Protein AF-M6G5D4-F1 (afdb_monomer_lite)

Foldseek 3Di:
DCLQPVQVVLVVLLVVLVVLLVVLVVLVVVKDKDKDKFKWFWDPDDQFKTKTAGQDWDDDPQKIKGWGMWMWGWDFADDCPVPDDLQGTKTKTKTWIFMDGNNHGQDIWIKIKIWHWDQDPPPRAIDTDDIDIGWTWDDDLFKIKIKTWDAKAAPVPDPDRDPPVRLSVLLNPPDPVCVVSNVVSVVPDHRMMMIMMIMIMRRSSNSNVVSVVSNVVSVVSNPDPRPPDPD

Sequence (231 aa):
MLLKNKRRYGGYLVHLAMVILFIGYAGNAFKQNTSIKFFYFLNAPEKNEIVYSSQDTGVLGNYQISANTLKIKPLVSGEAKNGLNIQNVIVSHEATFQVKRNLKEFSTMVTERRFYPQISHLSGDFETHIPTSEPAISSTPKEDLYIQLGAIEHSDLSDENPDLPILFMNYLFTNENQPVRKLENFNRFPRQLVANLEVWVNPLVKFIWVGSLLFFFSGLLILLPIGESRS

Structure (mmCIF, N/CA/C/O backbone):
data_AF-M6G5D4-F1
#
_entry.id   AF-M6G5D4-F1
#
loop_
_atom_site.group_PDB
_atom_site.id
_atom_site.type_symbol
_atom_site.label_atom_id
_atom_site.label_alt_id
_atom_site.label_comp_id
_atom_site.label_asym_id
_atom_site.label_entity_id
_atom_site.label_seq_id
_atom_site.pdbx_PDB_ins_code
_atom_site.Cartn_x
_atom_site.Cartn_y
_atom_site.Cartn_z
_atom_site.occupancy
_atom_site.B_iso_or_equiv
_atom_site.auth_seq_id
_atom_site.auth_comp_id
_atom_site.auth_asym_id
_atom_site.auth_atom_id
_atom_site.pdbx_PDB_model_num
ATOM 1 N N . MET A 1 1 ? -22.918 15.047 45.954 1.00 55.16 1 MET A N 1
ATOM 2 C CA . MET A 1 1 ? -22.190 13.846 46.440 1.00 55.16 1 MET A CA 1
ATOM 3 C C . MET A 1 1 ? -20.912 13.556 45.647 1.00 55.16 1 MET A C 1
ATOM 5 O O . MET A 1 1 ? -19.880 13.381 46.282 1.00 55.16 1 MET A O 1
ATOM 9 N N . LEU A 1 2 ? -20.935 13.570 44.304 1.00 56.88 2 LEU A N 1
ATOM 10 C CA . LEU A 1 2 ? -19.752 13.312 43.453 1.00 56.88 2 LEU A CA 1
ATOM 11 C C . LEU A 1 2 ? -18.561 14.260 43.708 1.00 56.88 2 LEU A C 1
ATOM 13 O O . LEU A 1 2 ? -17.436 13.797 43.852 1.00 56.88 2 LEU A O 1
ATOM 17 N N . LEU A 1 3 ? -18.808 15.565 43.863 1.00 63.22 3 LEU A N 1
ATOM 18 C CA . LEU A 1 3 ? -17.763 16.564 44.154 1.00 63.22 3 LEU A CA 1
ATOM 19 C C . LEU A 1 3 ? -17.164 16.447 45.568 1.00 63.22 3 LEU A C 1
ATOM 21 O O . LEU A 1 3 ? -16.053 16.905 45.796 1.00 63.22 3 LEU A O 1
ATOM 25 N N . LYS A 1 4 ? -17.871 15.806 46.511 1.00 66.00 4 LYS A N 1
ATOM 26 C CA . LYS A 1 4 ? -17.446 15.683 47.918 1.00 66.00 4 LYS A CA 1
ATOM 27 C C . LYS A 1 4 ? -16.462 14.523 48.138 1.00 66.00 4 LYS A C 1
ATOM 29 O O . LYS A 1 4 ? -15.643 14.587 49.038 1.00 66.00 4 LYS A O 1
ATOM 34 N N . ASN A 1 5 ? -16.528 13.481 47.300 1.00 75.88 5 ASN A N 1
ATOM 35 C CA . ASN A 1 5 ? -15.633 12.310 47.320 1.00 75.88 5 ASN A CA 1
ATOM 36 C C . ASN A 1 5 ? -14.908 12.136 45.975 1.00 75.88 5 ASN A C 1
ATOM 38 O O . ASN A 1 5 ? -14.747 11.035 45.440 1.00 75.88 5 ASN A O 1
ATOM 42 N N . LYS A 1 6 ? -14.480 13.269 45.421 1.00 74.31 6 LYS A N 1
ATOM 43 C CA . LYS A 1 6 ? -13.943 13.411 44.069 1.00 74.31 6 LYS A CA 1
ATOM 44 C C . LYS A 1 6 ? -12.770 12.473 43.771 1.00 74.31 6 LYS A C 1
ATOM 46 O O . LYS A 1 6 ? -12.755 11.843 42.721 1.00 74.31 6 LYS A O 1
ATOM 51 N N . ARG A 1 7 ? -11.839 12.305 44.719 1.00 78.81 7 ARG A N 1
ATOM 52 C CA . ARG A 1 7 ? -10.677 11.408 44.579 1.00 78.81 7 ARG A CA 1
ATOM 53 C C . ARG A 1 7 ? -11.082 9.937 44.429 1.00 78.81 7 ARG A C 1
ATOM 55 O O . ARG A 1 7 ? -10.508 9.230 43.609 1.00 78.81 7 ARG A O 1
ATOM 62 N N . ARG A 1 8 ? -12.097 9.484 45.177 1.00 83.94 8 ARG A N 1
ATOM 63 C CA . ARG A 1 8 ? -12.590 8.097 45.120 1.00 83.94 8 ARG A CA 1
ATOM 64 C C . ARG A 1 8 ? -13.310 7.820 43.803 1.00 83.94 8 ARG A C 1
ATOM 66 O O . ARG A 1 8 ? -12.967 6.871 43.108 1.00 83.94 8 ARG A O 1
ATOM 73 N N . TYR A 1 9 ? -14.276 8.665 43.444 1.00 86.12 9 TYR A N 1
ATOM 74 C CA . TYR A 1 9 ? -15.048 8.478 42.213 1.00 86.12 9 TYR A CA 1
ATOM 75 C C . TYR A 1 9 ? -14.210 8.731 40.953 1.00 86.12 9 TYR A C 1
ATOM 77 O O . TYR A 1 9 ? -14.324 7.973 39.996 1.00 86.12 9 TYR A O 1
ATOM 85 N N . GLY A 1 10 ? -13.308 9.717 40.974 1.00 86.31 10 GLY A N 1
ATOM 86 C CA . GLY A 1 10 ? -12.329 9.936 39.908 1.00 86.31 10 GLY A CA 1
ATOM 87 C C . GLY A 1 10 ? -11.390 8.742 39.735 1.00 86.31 10 GLY A C 1
ATOM 88 O O . GLY A 1 10 ? -11.158 8.307 38.613 1.00 86.31 10 GLY A O 1
ATOM 89 N N . GLY A 1 11 ? -10.923 8.145 40.838 1.00 88.69 11 GLY A N 1
ATOM 90 C CA . GLY A 1 11 ? -10.120 6.922 40.803 1.00 88.69 11 GLY A CA 1
ATOM 91 C C . GLY A 1 11 ? -10.842 5.751 40.130 1.00 88.69 11 GLY A C 1
ATOM 92 O O . GLY A 1 11 ? -10.246 5.079 39.289 1.00 88.69 11 GLY A O 1
ATOM 93 N N . TYR A 1 12 ? -12.129 5.530 40.427 1.00 92.88 12 TYR A N 1
ATOM 94 C CA . TYR A 1 12 ? -12.920 4.494 39.748 1.00 92.88 12 TYR A CA 1
ATOM 95 C C . TYR A 1 12 ? -13.065 4.751 38.244 1.00 92.88 12 TYR A C 1
ATOM 97 O O . TYR A 1 12 ? -12.982 3.806 37.461 1.00 92.88 12 TYR A O 1
ATOM 105 N N . LEU A 1 13 ? -13.214 6.013 37.826 1.00 92.62 13 LEU A N 1
ATOM 106 C CA . LEU A 1 13 ? -13.273 6.366 36.406 1.00 92.62 13 LEU A CA 1
ATOM 107 C C . LEU A 1 13 ? -11.943 6.109 35.684 1.00 92.62 13 LEU A C 1
ATOM 109 O O . LEU A 1 13 ? -11.955 5.594 34.570 1.00 92.62 13 LEU A O 1
ATOM 113 N N . VAL A 1 14 ? -10.802 6.390 36.325 1.00 93.38 14 VAL A N 1
ATOM 114 C CA . VAL A 1 14 ? -9.474 6.069 35.771 1.00 93.38 14 VAL A CA 1
ATOM 115 C C . VAL A 1 14 ? -9.300 4.559 35.581 1.00 93.38 14 VAL A C 1
ATOM 117 O O . VAL A 1 14 ? -8.856 4.127 34.520 1.00 93.38 14 VAL A O 1
ATOM 120 N N . HIS A 1 15 ? -9.691 3.742 36.566 1.00 94.00 15 HIS A N 1
ATOM 121 C CA . HIS A 1 15 ? -9.617 2.280 36.439 1.00 94.00 15 HIS A CA 1
ATOM 122 C C . HIS A 1 15 ? -10.532 1.765 35.325 1.00 94.00 15 HIS A C 1
ATOM 124 O O . HIS A 1 15 ? -10.109 0.942 34.516 1.00 94.00 15 HIS A O 1
ATOM 130 N N . LEU A 1 16 ? -11.761 2.283 35.238 1.00 95.06 16 LEU A N 1
ATOM 131 C CA . LEU A 1 16 ? -12.682 1.943 34.155 1.00 95.06 16 LEU A CA 1
ATOM 132 C C . LEU A 1 16 ? -12.102 2.317 32.783 1.00 95.06 16 LEU A C 1
ATOM 134 O O . LEU A 1 16 ? -12.165 1.514 31.855 1.00 95.06 16 LEU A O 1
ATOM 138 N N . ALA A 1 17 ? -11.493 3.498 32.660 1.00 95.88 17 ALA A N 1
ATOM 139 C CA . ALA A 1 17 ? -10.827 3.929 31.435 1.00 95.88 17 ALA A CA 1
ATOM 140 C C . ALA A 1 17 ? -9.684 2.984 31.041 1.00 95.88 17 ALA A C 1
ATOM 142 O O . ALA A 1 17 ? -9.576 2.610 29.874 1.00 95.88 17 ALA A O 1
ATOM 143 N N . MET A 1 18 ? -8.887 2.535 32.015 1.00 94.69 18 MET A N 1
ATOM 144 C CA . MET A 1 18 ? -7.819 1.559 31.789 1.00 94.69 18 MET A CA 1
ATOM 145 C C . MET A 1 18 ? -8.367 0.219 31.275 1.00 94.69 18 MET A C 1
ATOM 147 O O . MET A 1 18 ? -7.828 -0.343 30.324 1.00 94.69 18 MET A O 1
ATOM 151 N N . VAL A 1 19 ? -9.473 -0.274 31.843 1.00 95.75 19 VAL A N 1
ATOM 152 C CA . VAL A 1 19 ? -10.138 -1.500 31.366 1.00 95.75 19 VAL A CA 1
ATOM 153 C C . VAL A 1 19 ? -10.626 -1.337 29.924 1.00 95.75 19 VAL A C 1
ATOM 155 O O . VAL A 1 19 ? -10.404 -2.220 29.099 1.00 95.75 19 VAL A O 1
ATOM 158 N N . ILE A 1 20 ? -11.238 -0.199 29.588 1.00 93.56 20 ILE A N 1
ATOM 159 C CA . ILE A 1 20 ? -11.706 0.086 28.222 1.00 93.56 20 ILE A CA 1
ATOM 160 C C . ILE A 1 20 ? -10.532 0.140 27.230 1.00 93.56 20 ILE A C 1
ATOM 162 O O . ILE A 1 20 ? -10.638 -0.411 26.133 1.00 93.56 20 ILE A O 1
ATOM 166 N N . LEU A 1 21 ? -9.400 0.741 27.614 1.00 92.88 21 LEU A N 1
ATOM 167 C CA . LEU A 1 21 ? -8.178 0.747 26.801 1.00 92.88 21 LEU A CA 1
ATOM 168 C C . LEU A 1 21 ? -7.649 -0.670 26.555 1.00 92.88 21 LEU A C 1
ATOM 170 O O . LEU A 1 21 ? -7.318 -1.005 25.417 1.00 92.88 21 LEU A O 1
ATOM 174 N N . PHE A 1 22 ? -7.625 -1.523 27.584 1.00 93.31 22 PHE A N 1
ATOM 175 C CA . PHE A 1 22 ? -7.231 -2.925 27.427 1.00 93.31 22 PHE A CA 1
ATOM 176 C C . PHE A 1 22 ? -8.168 -3.692 26.494 1.00 93.31 22 PHE A C 1
ATOM 178 O O . PHE A 1 22 ? -7.684 -4.464 25.672 1.00 93.31 22 PHE A O 1
ATOM 185 N N . ILE A 1 23 ? -9.482 -3.448 26.557 1.00 90.25 23 ILE A N 1
ATOM 186 C CA . ILE A 1 23 ? -10.448 -4.030 25.611 1.00 90.25 23 ILE A CA 1
ATOM 187 C C . ILE A 1 23 ? -10.150 -3.557 24.182 1.00 90.25 23 ILE A C 1
ATOM 189 O O . ILE A 1 23 ? -10.143 -4.372 23.262 1.00 90.25 23 ILE A O 1
ATOM 193 N N . GLY A 1 24 ? -9.860 -2.267 23.987 1.00 88.00 24 GLY A N 1
ATOM 194 C CA . GLY A 1 24 ? -9.468 -1.725 22.684 1.00 88.00 24 GLY A CA 1
ATOM 195 C C . GLY A 1 24 ? -8.198 -2.376 22.129 1.00 88.00 24 GLY A C 1
ATOM 196 O O . GLY A 1 24 ? -8.164 -2.755 20.961 1.00 88.00 24 GLY A O 1
ATOM 197 N N . TYR A 1 25 ? -7.182 -2.576 22.974 1.00 86.94 25 TYR A N 1
ATOM 198 C CA . TYR A 1 25 ? -5.919 -3.204 22.580 1.00 86.94 25 TYR A CA 1
ATOM 199 C C . TYR A 1 25 ? -6.058 -4.710 22.308 1.00 86.94 25 TYR A C 1
ATOM 201 O O . TYR A 1 25 ? -5.611 -5.191 21.266 1.00 86.94 25 TYR A O 1
ATOM 209 N N . ALA A 1 26 ? -6.731 -5.449 23.198 1.00 86.12 26 ALA A N 1
ATOM 210 C CA . ALA A 1 26 ? -7.078 -6.859 22.991 1.00 86.12 26 ALA A CA 1
ATOM 211 C C . ALA A 1 26 ? -7.946 -7.043 21.735 1.00 86.12 26 ALA A C 1
ATOM 213 O O . ALA A 1 26 ? -7.862 -8.058 21.044 1.00 86.12 26 ALA A O 1
ATOM 214 N N . GLY A 1 27 ? -8.718 -6.011 21.393 1.00 77.88 27 GLY A N 1
ATOM 215 C CA . GLY A 1 27 ? -9.511 -5.911 20.184 1.00 77.88 27 GLY A CA 1
ATOM 216 C C . GLY A 1 27 ? -8.744 -6.082 18.871 1.00 77.88 27 GLY A C 1
ATOM 217 O O . GLY A 1 27 ? -9.343 -6.459 17.865 1.00 77.88 27 GLY A O 1
ATOM 218 N N . ASN A 1 28 ? -7.418 -5.908 18.868 1.00 75.88 28 ASN A N 1
ATOM 219 C CA . ASN A 1 28 ? -6.587 -6.234 17.707 1.00 75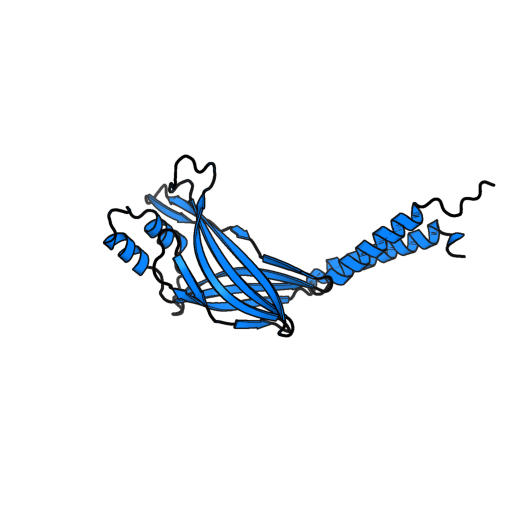.88 28 ASN A CA 1
ATOM 220 C C . ASN A 1 28 ? -6.751 -7.694 17.237 1.00 75.88 28 ASN A C 1
ATOM 222 O O . ASN A 1 28 ? -6.505 -7.969 16.066 1.00 75.88 28 ASN A O 1
ATOM 226 N N . ALA A 1 29 ? -7.198 -8.612 18.103 1.00 77.19 29 ALA A N 1
ATOM 227 C CA . ALA A 1 29 ? -7.509 -9.994 17.731 1.00 77.19 29 ALA A CA 1
ATOM 228 C C . ALA A 1 29 ? -8.679 -10.119 16.733 1.00 77.19 29 ALA A C 1
ATOM 230 O O . ALA A 1 29 ? -8.772 -11.116 16.027 1.00 77.19 29 ALA A O 1
ATOM 231 N N . PHE A 1 30 ? -9.554 -9.111 16.643 1.00 79.31 30 PHE A N 1
ATOM 232 C CA . PHE A 1 30 ? -10.684 -9.080 15.705 1.00 79.31 30 PHE A CA 1
ATOM 233 C C . PHE A 1 30 ? -10.355 -8.353 14.394 1.00 79.31 30 PHE A C 1
ATOM 235 O O . PHE A 1 30 ? -11.266 -8.024 13.629 1.00 79.31 30 PHE A O 1
ATOM 242 N N . LYS A 1 31 ? -9.073 -8.062 14.132 1.00 82.62 31 LYS A N 1
ATOM 243 C CA . LYS A 1 31 ? -8.641 -7.502 12.849 1.00 82.62 31 LYS A CA 1
ATOM 244 C C . LYS A 1 31 ? -8.990 -8.467 11.725 1.00 82.62 31 LYS A C 1
ATOM 246 O O . LYS A 1 31 ? -8.606 -9.632 11.753 1.00 82.62 31 LYS A O 1
ATOM 251 N N . GLN A 1 32 ? -9.685 -7.958 10.719 1.00 83.81 32 GLN A N 1
ATOM 252 C CA . GLN A 1 32 ? -9.902 -8.696 9.481 1.00 83.81 32 GLN A CA 1
ATOM 253 C C . GLN A 1 32 ? -8.683 -8.467 8.595 1.00 83.81 32 GLN A C 1
ATOM 255 O O . GLN A 1 32 ? -8.325 -7.313 8.379 1.00 83.81 32 GLN A O 1
ATOM 260 N N . ASN A 1 33 ? -8.047 -9.544 8.134 1.00 88.25 33 ASN A N 1
ATOM 261 C CA . ASN A 1 33 ? -6.968 -9.514 7.151 1.00 88.25 33 ASN A CA 1
ATOM 262 C C . ASN A 1 33 ? -7.471 -10.201 5.882 1.00 88.25 33 ASN A C 1
ATOM 264 O O . ASN A 1 33 ? -7.841 -11.375 5.930 1.00 88.25 33 ASN A O 1
ATOM 268 N N . THR A 1 34 ? -7.510 -9.472 4.773 1.00 91.44 34 THR A N 1
ATOM 269 C CA . THR A 1 34 ? -7.870 -10.026 3.470 1.00 91.44 34 THR A CA 1
ATOM 270 C C . THR A 1 34 ? -6.867 -9.592 2.420 1.00 91.44 34 THR A C 1
ATOM 272 O O . THR A 1 34 ? -6.274 -8.522 2.521 1.00 91.44 34 THR A O 1
ATOM 275 N N . SER A 1 35 ? -6.733 -10.402 1.376 1.00 93.00 35 SER A N 1
ATOM 276 C CA . SER A 1 35 ? -5.979 -10.043 0.182 1.00 93.00 35 SER A CA 1
ATOM 277 C C . SER A 1 35 ? -6.927 -9.911 -1.005 1.00 93.00 35 SER A C 1
ATOM 279 O O . SER A 1 35 ? -7.846 -10.719 -1.156 1.00 93.00 35 SER A O 1
ATOM 281 N N . ILE A 1 36 ? -6.734 -8.878 -1.821 1.00 94.94 36 ILE A N 1
ATOM 282 C CA . ILE A 1 36 ? -7.474 -8.646 -3.064 1.00 94.94 36 ILE A CA 1
ATOM 283 C C . ILE A 1 36 ? -6.459 -8.582 -4.199 1.00 94.94 36 ILE A C 1
ATOM 285 O O . ILE A 1 36 ? -5.477 -7.853 -4.106 1.00 94.94 36 ILE A O 1
ATOM 289 N N . LYS A 1 37 ? -6.697 -9.330 -5.275 1.00 95.31 37 LYS A N 1
ATOM 290 C CA . LYS A 1 37 ? -5.852 -9.297 -6.470 1.00 95.31 37 LYS A CA 1
ATOM 291 C C . LYS A 1 37 ? -6.407 -8.290 -7.472 1.00 95.31 37 LYS A C 1
ATOM 293 O O . LYS A 1 37 ? -7.605 -8.309 -7.746 1.00 95.31 37 LYS A O 1
ATOM 298 N N . PHE A 1 38 ? -5.540 -7.450 -8.024 1.00 96.94 38 PHE A N 1
ATOM 299 C CA . PHE A 1 38 ? -5.890 -6.454 -9.035 1.00 96.94 38 PHE A CA 1
ATOM 300 C C . PHE A 1 38 ? -5.058 -6.651 -10.293 1.00 96.94 38 PHE A C 1
ATOM 302 O O . PHE A 1 38 ? -3.837 -6.812 -10.205 1.00 96.94 38 PHE A O 1
ATOM 309 N N . PHE A 1 39 ? -5.702 -6.594 -11.455 1.00 96.75 39 PHE A N 1
ATOM 310 C CA . PHE A 1 39 ? -5.017 -6.592 -12.737 1.00 96.75 39 PHE A CA 1
ATOM 311 C C . PHE A 1 39 ? -4.563 -5.186 -13.106 1.00 96.75 39 PHE A C 1
ATOM 313 O O . PHE A 1 39 ? -5.293 -4.203 -12.970 1.00 96.75 39 PHE A O 1
ATOM 320 N N . TYR A 1 40 ? -3.339 -5.104 -13.606 1.00 97.50 40 TYR A N 1
ATOM 321 C CA . TYR A 1 40 ? -2.688 -3.873 -14.026 1.00 97.50 40 TYR A CA 1
ATOM 322 C C . TYR A 1 40 ? -2.189 -4.023 -15.455 1.00 97.50 40 TYR A C 1
ATOM 324 O O . TYR A 1 40 ? -1.608 -5.050 -15.800 1.00 97.50 40 TYR A O 1
ATOM 332 N N . PHE A 1 41 ? -2.373 -2.985 -16.266 1.00 97.69 41 PHE A N 1
ATOM 333 C CA . PHE A 1 41 ? -1.965 -2.948 -17.668 1.00 97.69 41 PHE A CA 1
ATOM 334 C C . PHE A 1 41 ? -0.861 -1.919 -17.867 1.00 97.69 41 PHE A C 1
ATOM 336 O O . PHE A 1 41 ? -0.945 -0.807 -17.345 1.00 97.69 41 PHE A O 1
ATOM 343 N N . LEU A 1 42 ? 0.182 -2.307 -18.596 1.00 97.81 42 LEU A N 1
ATOM 344 C CA . LEU A 1 42 ? 1.344 -1.465 -18.857 1.00 97.81 42 LEU A CA 1
ATOM 345 C C . LEU A 1 42 ? 0.962 -0.280 -19.756 1.00 97.81 42 LEU A C 1
ATOM 347 O O . LEU A 1 42 ? 0.435 -0.474 -20.854 1.00 97.81 42 LEU A O 1
ATOM 351 N N . ASN A 1 43 ? 1.277 0.936 -19.315 1.00 97.50 43 ASN A N 1
ATOM 352 C CA . ASN A 1 43 ? 1.095 2.153 -20.105 1.00 97.50 43 ASN A CA 1
ATOM 353 C C . ASN A 1 43 ? 2.267 2.372 -21.067 1.00 97.50 43 ASN A C 1
ATOM 355 O O . ASN A 1 43 ? 3.245 1.635 -21.057 1.00 97.50 43 ASN A O 1
ATOM 359 N N . ALA A 1 44 ? 2.184 3.407 -21.904 1.00 94.69 44 ALA A N 1
ATOM 360 C CA . ALA A 1 44 ? 3.301 3.828 -22.746 1.00 94.69 44 ALA A CA 1
ATOM 361 C C . ALA A 1 44 ? 4.564 4.151 -21.909 1.00 94.69 44 ALA A C 1
ATOM 363 O O . ALA A 1 44 ? 4.440 4.589 -20.764 1.00 94.69 44 ALA A O 1
ATOM 364 N N . PRO A 1 45 ? 5.776 3.954 -22.466 1.00 90.75 45 PRO A N 1
ATOM 365 C CA . PRO A 1 45 ? 7.022 4.204 -21.746 1.00 90.75 45 PRO A CA 1
ATOM 366 C C . PRO A 1 45 ? 7.156 5.674 -21.341 1.00 90.75 45 PRO A C 1
ATOM 368 O O . PRO A 1 45 ? 7.039 6.567 -22.181 1.00 90.75 45 PRO A O 1
ATOM 371 N N . GLU A 1 46 ? 7.488 5.922 -20.074 1.00 88.62 46 GLU A N 1
ATOM 372 C CA . GLU A 1 46 ? 7.841 7.249 -19.568 1.00 88.62 46 GLU A CA 1
ATOM 373 C C . GLU A 1 46 ? 9.350 7.376 -19.342 1.00 88.62 46 GLU A C 1
ATOM 375 O O . GLU A 1 46 ? 10.059 6.380 -19.234 1.00 88.62 46 GLU A O 1
ATOM 380 N N . LYS A 1 47 ? 9.885 8.602 -19.253 1.00 83.31 47 LYS A N 1
ATOM 381 C CA . LYS A 1 47 ? 11.343 8.819 -19.273 1.00 83.31 47 LYS A CA 1
ATOM 382 C C . LYS A 1 47 ? 12.090 8.023 -18.190 1.00 83.31 47 LYS A C 1
ATOM 384 O O . LYS A 1 47 ? 13.080 7.363 -18.514 1.00 83.31 47 LYS A O 1
ATOM 389 N N . ASN A 1 48 ? 11.617 8.091 -16.946 1.00 87.81 48 ASN A N 1
ATOM 390 C CA . ASN A 1 48 ? 12.294 7.538 -15.767 1.00 87.81 48 ASN A CA 1
ATOM 391 C C . ASN A 1 48 ? 11.381 6.664 -14.898 1.00 87.81 48 ASN A C 1
ATOM 393 O O . ASN A 1 48 ? 11.794 6.269 -13.815 1.00 87.81 48 ASN A O 1
ATOM 397 N N . GLU A 1 49 ? 10.159 6.370 -15.335 1.00 94.75 49 GLU A N 1
ATOM 398 C CA . GLU A 1 49 ? 9.227 5.522 -14.593 1.00 94.75 49 GLU A CA 1
ATOM 399 C C . GLU A 1 49 ? 8.542 4.521 -15.520 1.00 94.75 49 GLU A C 1
ATOM 401 O O . GLU A 1 49 ? 8.448 4.723 -16.733 1.00 94.75 49 GLU A O 1
ATOM 406 N N . ILE A 1 50 ? 8.097 3.414 -14.936 1.00 97.62 50 ILE A N 1
ATOM 407 C CA . ILE A 1 50 ? 7.228 2.442 -15.591 1.00 97.62 50 ILE A CA 1
ATOM 408 C C . ILE A 1 50 ? 5.882 2.530 -14.901 1.00 97.62 50 ILE A C 1
ATOM 410 O O . ILE A 1 50 ? 5.789 2.350 -13.687 1.00 97.62 50 ILE A O 1
ATOM 414 N N . VAL A 1 51 ? 4.842 2.816 -15.673 1.00 98.06 51 VAL A N 1
ATOM 415 C CA . VAL A 1 51 ? 3.504 3.042 -15.137 1.00 98.06 51 VAL A CA 1
ATOM 416 C C . VAL A 1 51 ? 2.584 1.948 -15.632 1.00 98.06 51 VAL A C 1
ATOM 418 O O . VAL A 1 51 ? 2.490 1.689 -16.829 1.00 98.06 51 VAL A O 1
ATOM 421 N N . TYR A 1 52 ? 1.871 1.341 -14.697 1.00 98.19 52 TYR A N 1
ATOM 422 C CA . TYR A 1 52 ? 0.722 0.512 -14.980 1.00 98.19 52 TYR A CA 1
ATOM 423 C C . TYR A 1 52 ? -0.540 1.192 -14.469 1.00 98.19 52 TYR A C 1
ATOM 425 O O . TYR A 1 52 ? -0.528 1.850 -13.423 1.00 98.19 52 TYR A O 1
ATOM 433 N N . SER A 1 53 ? -1.645 0.978 -15.170 1.00 98.19 53 SER A N 1
ATOM 434 C CA . SER A 1 53 ? -2.967 1.449 -14.771 1.00 98.19 53 SER A CA 1
ATOM 435 C C . SER A 1 53 ? -3.924 0.287 -14.558 1.00 98.19 53 SER A C 1
ATOM 437 O O . SER A 1 53 ? -3.825 -0.750 -15.212 1.00 98.19 53 SER A O 1
ATOM 439 N N . SER A 1 54 ? -4.859 0.470 -13.632 1.00 97.94 54 SER A N 1
ATOM 440 C CA . SER A 1 54 ? -5.947 -0.466 -13.373 1.00 97.94 54 SER A CA 1
ATOM 441 C C . SER A 1 54 ? -7.280 0.277 -13.370 1.00 97.94 54 SER A C 1
ATOM 443 O O . SER A 1 54 ? -7.338 1.492 -13.173 1.00 97.94 54 SER A O 1
ATOM 445 N N . GLN A 1 55 ? -8.344 -0.464 -13.654 1.00 96.50 55 GLN A N 1
ATOM 446 C CA . GLN A 1 55 ? -9.732 -0.042 -13.454 1.00 96.50 55 GLN A CA 1
ATOM 447 C C . GLN A 1 55 ? -10.467 -1.028 -12.537 1.00 96.50 55 GLN A C 1
ATOM 449 O O . GLN A 1 55 ? -11.673 -0.902 -12.314 1.00 96.50 55 GLN A O 1
ATOM 454 N N . ASP A 1 56 ? -9.745 -2.019 -12.010 1.00 97.00 56 ASP A N 1
ATOM 455 C CA . ASP A 1 56 ? -10.328 -3.056 -11.187 1.00 97.00 56 ASP A CA 1
ATOM 456 C C . ASP A 1 56 ? -10.755 -2.483 -9.843 1.00 97.00 56 ASP A C 1
ATOM 458 O O . ASP A 1 56 ? -10.148 -1.574 -9.270 1.00 97.00 56 ASP A O 1
ATOM 462 N N . THR A 1 57 ? -11.832 -3.051 -9.321 1.00 96.50 57 THR A N 1
ATOM 463 C CA . THR A 1 57 ? -12.408 -2.641 -8.053 1.00 96.50 57 THR A CA 1
ATOM 464 C C . THR A 1 57 ? -12.704 -3.865 -7.206 1.00 96.50 57 THR A C 1
ATOM 466 O O . THR A 1 57 ? -13.420 -4.769 -7.626 1.00 96.50 57 THR A O 1
ATOM 469 N N . GLY A 1 58 ? -12.183 -3.860 -5.984 1.00 94.62 58 GLY A N 1
ATOM 470 C CA . GLY A 1 58 ? -12.464 -4.844 -4.955 1.00 94.62 58 GLY A CA 1
ATOM 471 C C . GLY A 1 58 ? -13.482 -4.300 -3.963 1.00 94.62 58 GLY A C 1
ATOM 472 O O . GLY A 1 58 ? -13.489 -3.108 -3.649 1.00 94.62 58 GLY A O 1
ATOM 473 N N . VAL A 1 59 ? -14.341 -5.172 -3.445 1.00 92.81 59 VAL A N 1
ATOM 474 C CA . VAL A 1 59 ? -15.317 -4.816 -2.409 1.00 92.81 59 VAL A CA 1
ATOM 475 C C . VAL A 1 59 ? -15.020 -5.621 -1.153 1.00 92.81 59 VAL A C 1
ATOM 477 O O . VAL A 1 59 ? -14.921 -6.844 -1.202 1.00 92.81 59 VAL A O 1
ATOM 480 N N . LEU A 1 60 ? -14.901 -4.927 -0.022 1.00 89.12 60 LEU A N 1
ATOM 481 C CA . LEU A 1 60 ? -14.680 -5.514 1.293 1.00 89.12 60 LEU A CA 1
ATOM 482 C C . LEU A 1 60 ? -15.646 -4.893 2.303 1.00 89.12 60 LEU A C 1
ATOM 484 O O . LEU A 1 60 ? -15.444 -3.777 2.784 1.00 89.12 60 LEU A O 1
ATOM 488 N N . GLY A 1 61 ? -16.716 -5.616 2.631 1.00 86.94 61 GLY A N 1
ATOM 489 C CA . GLY A 1 61 ? -17.760 -5.107 3.518 1.00 86.94 61 GLY A CA 1
ATOM 490 C C . GLY A 1 61 ? -18.407 -3.840 2.951 1.00 86.94 61 GLY A C 1
ATOM 491 O O . GLY A 1 61 ? -19.083 -3.886 1.929 1.00 86.94 61 GLY A O 1
ATOM 492 N N . ASN A 1 62 ? -18.209 -2.703 3.621 1.00 89.31 62 ASN A N 1
ATOM 493 C CA . ASN A 1 62 ? -18.698 -1.388 3.190 1.00 89.31 62 ASN A CA 1
ATOM 494 C C . ASN A 1 62 ? -17.656 -0.558 2.418 1.00 89.31 62 ASN A C 1
ATOM 496 O O . ASN A 1 62 ? -17.957 0.586 2.052 1.00 89.31 62 ASN A O 1
ATOM 500 N N . TYR A 1 63 ? -16.456 -1.102 2.208 1.00 92.56 63 TYR A N 1
ATOM 501 C CA . TYR A 1 63 ? -15.389 -0.480 1.442 1.00 92.56 63 TYR A CA 1
ATOM 502 C C . TYR A 1 63 ? -15.407 -0.964 -0.003 1.00 92.56 63 TYR A C 1
ATOM 504 O O . TYR A 1 63 ? -15.513 -2.156 -0.279 1.00 92.56 63 TYR A O 1
ATOM 512 N N . GLN A 1 64 ? -15.251 -0.020 -0.920 1.00 95.69 64 GLN A N 1
ATOM 513 C CA . GLN A 1 64 ? -14.992 -0.260 -2.330 1.00 95.69 64 GLN A CA 1
ATOM 514 C C . GLN A 1 64 ? -13.623 0.346 -2.639 1.00 95.69 64 GLN A C 1
ATOM 516 O O . GLN A 1 64 ? -13.440 1.557 -2.517 1.00 95.69 64 GLN A O 1
ATOM 521 N N . ILE A 1 65 ? -12.660 -0.499 -2.988 1.00 96.75 65 ILE A N 1
ATOM 522 C CA . ILE A 1 65 ? -11.264 -0.134 -3.226 1.00 96.75 65 ILE A CA 1
ATOM 523 C C . ILE A 1 65 ? -11.007 -0.282 -4.720 1.00 96.75 65 ILE A C 1
ATOM 525 O O . ILE A 1 65 ? -11.055 -1.390 -5.245 1.00 96.75 65 ILE A O 1
ATOM 529 N N . SER A 1 66 ? -10.763 0.833 -5.397 1.00 97.75 66 SER A N 1
ATOM 530 C CA . SER A 1 66 ? -10.443 0.868 -6.825 1.00 97.75 66 SER A CA 1
ATOM 531 C C . SER A 1 66 ? -8.934 1.006 -6.978 1.00 97.75 66 SER A C 1
ATOM 533 O O . SER A 1 66 ? -8.331 1.881 -6.354 1.00 97.75 66 SER A O 1
ATOM 535 N N . ALA A 1 67 ? -8.318 0.127 -7.759 1.00 97.94 67 ALA A N 1
ATOM 536 C CA . ALA A 1 67 ? -6.911 0.231 -8.113 1.00 97.94 67 ALA A CA 1
ATOM 537 C C . ALA A 1 67 ? -6.752 1.257 -9.241 1.00 97.94 67 ALA A C 1
ATOM 539 O O . ALA A 1 67 ? -7.449 1.167 -10.245 1.00 97.94 67 ALA A O 1
ATOM 540 N N . ASN A 1 68 ? -5.837 2.222 -9.094 1.00 97.56 68 ASN A N 1
ATOM 541 C CA . ASN A 1 68 ? -5.659 3.288 -10.087 1.00 97.56 68 ASN A CA 1
ATOM 542 C C . ASN A 1 68 ? -4.344 3.123 -10.850 1.00 97.56 68 ASN A C 1
ATOM 544 O O . ASN A 1 68 ? -4.336 2.931 -12.066 1.00 97.56 68 ASN A O 1
ATOM 548 N N . THR A 1 69 ? -3.219 3.208 -10.141 1.00 98.06 69 THR A N 1
ATOM 549 C CA . THR A 1 69 ? -1.886 3.162 -10.754 1.00 98.06 69 THR A CA 1
ATOM 550 C C . THR A 1 69 ? -0.926 2.338 -9.921 1.00 98.06 69 THR A C 1
ATOM 552 O O . THR A 1 69 ? -0.982 2.385 -8.694 1.00 98.06 69 THR A O 1
ATOM 555 N N . LEU A 1 70 ? -0.019 1.638 -10.593 1.00 98.12 70 LEU A N 1
ATOM 556 C CA . LEU A 1 70 ? 1.164 1.016 -10.013 1.00 98.12 70 LEU A CA 1
ATOM 557 C C . LEU A 1 70 ? 2.376 1.561 -10.765 1.00 98.12 70 LEU A C 1
ATOM 559 O O . LEU A 1 70 ? 2.517 1.340 -11.966 1.00 98.12 70 LEU A O 1
ATOM 563 N N . LYS A 1 71 ? 3.225 2.309 -10.070 1.00 97.94 71 LYS A N 1
ATOM 564 C CA . LYS A 1 71 ? 4.408 2.953 -10.632 1.00 97.94 71 LYS A CA 1
ATOM 565 C C . LYS A 1 71 ? 5.662 2.267 -10.128 1.00 97.94 71 LYS A C 1
ATOM 567 O O . LYS A 1 71 ? 5.788 2.025 -8.933 1.00 97.94 71 LYS A O 1
ATOM 572 N N . ILE A 1 72 ? 6.600 2.015 -11.029 1.00 97.56 72 ILE A N 1
ATOM 573 C CA . ILE A 1 72 ? 7.964 1.613 -10.703 1.00 97.56 72 ILE A CA 1
ATOM 574 C C . ILE A 1 72 ? 8.857 2.810 -11.010 1.00 97.56 72 ILE A C 1
ATOM 576 O O . ILE A 1 72 ? 8.948 3.233 -12.165 1.00 97.56 72 ILE A O 1
ATOM 580 N N . LYS A 1 73 ? 9.469 3.389 -9.979 1.00 95.56 73 LYS A N 1
ATOM 581 C CA . LYS A 1 73 ? 10.229 4.641 -10.087 1.00 95.56 73 LYS A CA 1
ATOM 582 C C . LYS A 1 73 ? 11.503 4.606 -9.239 1.00 95.56 73 LYS A C 1
ATOM 584 O O . LYS A 1 73 ? 11.584 3.820 -8.292 1.00 95.56 73 LYS A O 1
ATOM 589 N N . PRO A 1 74 ? 12.502 5.453 -9.538 1.00 94.00 74 PRO A N 1
ATOM 590 C CA . PRO A 1 74 ? 13.712 5.528 -8.747 1.00 94.00 74 PRO A CA 1
ATOM 591 C C . PRO A 1 74 ? 13.507 6.470 -7.561 1.00 94.00 74 PRO A C 1
ATOM 593 O O . PRO A 1 74 ? 12.995 7.580 -7.705 1.00 94.00 74 PRO A O 1
ATOM 596 N N . LEU A 1 75 ? 13.983 6.051 -6.398 1.00 90.56 75 LEU A N 1
ATOM 597 C CA . LEU A 1 75 ? 14.213 6.911 -5.248 1.00 90.56 75 LEU A CA 1
ATOM 598 C C . LEU A 1 75 ? 15.716 7.042 -5.027 1.00 90.56 75 LEU A C 1
ATOM 600 O O . LEU A 1 75 ? 16.445 6.054 -5.060 1.00 90.56 75 LEU A O 1
ATOM 604 N N . VAL A 1 76 ? 16.185 8.268 -4.807 1.00 85.81 76 VAL A N 1
ATOM 605 C CA . VAL A 1 76 ? 17.607 8.540 -4.583 1.00 85.81 76 VAL A CA 1
ATOM 606 C C . VAL A 1 76 ? 17.896 8.497 -3.090 1.00 85.81 76 VAL A C 1
ATOM 608 O O . VAL A 1 76 ? 17.314 9.252 -2.313 1.00 85.81 76 VAL A O 1
ATOM 611 N N . SER A 1 77 ? 18.812 7.621 -2.693 1.00 72.81 77 SER A N 1
ATOM 612 C CA . SER A 1 77 ? 19.351 7.564 -1.339 1.00 72.81 77 SER A CA 1
ATOM 613 C C . SER A 1 77 ? 20.518 8.555 -1.206 1.00 72.81 77 SER A C 1
ATOM 615 O O . SER A 1 77 ? 21.572 8.355 -1.809 1.00 72.81 77 SER A O 1
ATOM 617 N N . GLY A 1 78 ? 20.342 9.637 -0.436 1.00 70.00 78 GLY A N 1
ATOM 618 C CA . GLY A 1 78 ? 21.388 10.638 -0.150 1.00 70.00 78 GLY A CA 1
ATOM 619 C C . GLY A 1 78 ? 21.279 11.959 -0.932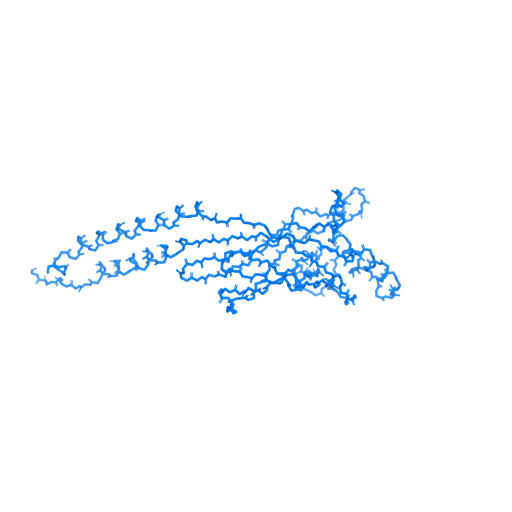 1.00 70.00 78 GLY A C 1
ATOM 620 O O . GLY A 1 78 ? 20.256 12.255 -1.546 1.00 70.00 78 GLY A O 1
ATOM 621 N N . GLU A 1 79 ? 22.322 12.802 -0.880 1.00 59.28 79 GLU A N 1
ATOM 622 C CA . GLU A 1 79 ? 22.328 14.097 -1.579 1.00 59.28 79 GLU A CA 1
ATOM 623 C C . GLU A 1 79 ? 22.360 13.903 -3.105 1.00 59.28 79 GLU A C 1
ATOM 625 O O . GLU A 1 79 ? 23.319 13.371 -3.664 1.00 59.28 79 GLU A O 1
ATOM 630 N N . ALA A 1 80 ? 21.341 14.421 -3.797 1.00 57.00 80 ALA A N 1
ATOM 631 C CA . ALA A 1 80 ? 21.140 14.324 -5.249 1.00 57.00 80 ALA A CA 1
ATOM 632 C C . ALA A 1 80 ? 22.217 15.012 -6.125 1.00 57.00 80 ALA A C 1
ATOM 634 O O . ALA A 1 80 ? 22.043 15.138 -7.337 1.00 57.00 80 ALA A O 1
ATOM 635 N N . LYS A 1 81 ? 23.332 15.474 -5.543 1.00 59.56 81 LYS A N 1
ATOM 636 C CA . LYS A 1 81 ? 24.359 16.281 -6.225 1.00 59.56 81 LYS A CA 1
ATOM 637 C C . LYS A 1 81 ? 25.123 15.524 -7.319 1.00 59.56 81 LYS A C 1
ATOM 639 O O . LYS A 1 81 ? 25.625 16.168 -8.232 1.00 59.56 81 LYS A O 1
ATOM 644 N N . ASN A 1 82 ? 25.169 14.189 -7.265 1.00 59.88 82 ASN A N 1
ATOM 645 C CA . ASN A 1 82 ? 25.922 13.353 -8.215 1.00 59.88 82 ASN A CA 1
ATOM 646 C C . ASN A 1 82 ? 25.050 12.629 -9.262 1.00 59.88 82 ASN A C 1
ATOM 648 O O . ASN A 1 82 ? 25.557 11.776 -9.988 1.00 59.88 82 ASN A O 1
ATOM 652 N N . GLY A 1 83 ? 23.756 12.954 -9.361 1.00 71.25 83 GLY A N 1
ATOM 653 C CA . GLY A 1 83 ? 22.837 12.273 -10.279 1.00 71.25 83 GLY A CA 1
ATOM 654 C C . GLY A 1 83 ? 22.503 10.829 -9.870 1.00 71.25 83 GLY A C 1
ATOM 655 O O . GLY A 1 83 ? 22.808 10.386 -8.759 1.00 71.25 83 GLY A O 1
ATOM 656 N N . LEU A 1 84 ? 21.824 10.106 -10.767 1.00 78.31 84 LEU A N 1
ATOM 657 C CA . LEU A 1 84 ? 21.442 8.705 -10.563 1.00 78.31 84 LEU A CA 1
ATOM 658 C C . LEU A 1 84 ? 22.654 7.794 -10.774 1.00 78.31 84 LEU A C 1
ATOM 660 O O . LEU A 1 84 ? 23.263 7.796 -11.843 1.00 78.31 84 LEU A O 1
ATOM 664 N N . ASN A 1 85 ? 22.972 6.985 -9.771 1.00 79.31 85 ASN A N 1
ATOM 665 C CA . ASN A 1 85 ? 23.981 5.936 -9.821 1.00 79.31 85 ASN A CA 1
ATOM 666 C C . ASN A 1 85 ? 23.354 4.638 -9.303 1.00 79.31 85 ASN A C 1
ATOM 668 O O . ASN A 1 85 ? 22.538 4.643 -8.391 1.00 79.31 85 ASN A O 1
ATOM 672 N N . ILE A 1 86 ? 23.764 3.506 -9.855 1.00 78.31 86 ILE A N 1
ATOM 673 C CA . ILE A 1 86 ? 23.350 2.175 -9.412 1.00 78.31 86 ILE A CA 1
ATOM 674 C C . ILE A 1 86 ? 23.403 2.028 -7.881 1.00 78.31 86 ILE A C 1
ATOM 676 O O . ILE A 1 86 ? 22.498 1.457 -7.288 1.00 78.31 86 ILE A O 1
ATOM 680 N N . GLN A 1 87 ? 24.435 2.578 -7.237 1.00 79.69 87 GLN A N 1
ATOM 681 C CA . GLN A 1 87 ? 24.650 2.446 -5.790 1.00 79.69 87 GLN A CA 1
ATOM 682 C C . GLN A 1 87 ? 23.717 3.316 -4.931 1.00 79.69 87 GLN A C 1
ATOM 684 O O . GLN A 1 87 ? 23.626 3.095 -3.726 1.00 79.69 87 GLN A O 1
ATOM 689 N N . ASN A 1 88 ? 23.065 4.327 -5.516 1.00 81.94 88 ASN A N 1
ATOM 690 C CA . ASN A 1 88 ? 22.212 5.273 -4.790 1.00 81.94 88 ASN A CA 1
ATOM 691 C C . ASN A 1 88 ? 20.736 5.204 -5.200 1.00 81.94 88 ASN A C 1
ATOM 693 O O . ASN A 1 88 ? 19.951 6.030 -4.734 1.00 81.94 88 ASN A O 1
ATOM 697 N N . VAL A 1 89 ? 20.352 4.238 -6.039 1.00 88.81 89 VAL A N 1
ATOM 698 C CA . VAL A 1 89 ? 18.968 4.062 -6.483 1.00 88.81 89 VAL A CA 1
ATOM 699 C C . VAL A 1 89 ? 18.286 2.960 -5.686 1.00 88.81 89 VAL A C 1
ATOM 701 O O . VAL A 1 89 ? 18.707 1.808 -5.673 1.00 88.81 89 VAL A O 1
ATOM 704 N N . ILE A 1 90 ? 17.183 3.335 -5.055 1.00 91.75 90 ILE A N 1
ATOM 705 C CA . ILE A 1 90 ? 16.181 2.439 -4.491 1.00 91.75 90 ILE A CA 1
ATOM 706 C C . ILE A 1 90 ? 15.072 2.324 -5.536 1.00 91.75 90 ILE A C 1
ATOM 708 O O . ILE A 1 90 ? 14.608 3.338 -6.063 1.00 91.75 90 ILE A O 1
ATOM 712 N N . VAL A 1 91 ? 14.630 1.107 -5.842 1.00 94.31 91 VAL A N 1
ATOM 713 C CA . VAL A 1 91 ? 13.496 0.905 -6.750 1.00 94.31 91 VAL A CA 1
ATOM 714 C C . VAL A 1 91 ? 12.213 0.897 -5.935 1.00 94.31 91 VAL A C 1
ATOM 716 O O . VAL A 1 91 ? 12.045 0.087 -5.027 1.00 94.31 91 VAL A O 1
ATOM 719 N N . SER A 1 92 ? 11.315 1.823 -6.247 1.00 95.69 92 SER A N 1
ATOM 720 C CA . SER A 1 92 ? 10.045 2.021 -5.559 1.00 95.69 92 SER A CA 1
ATOM 721 C C . SER A 1 92 ? 8.901 1.486 -6.403 1.00 95.69 92 SER A C 1
ATOM 723 O O . SER A 1 92 ? 8.744 1.901 -7.550 1.00 95.69 92 SER A O 1
ATOM 725 N N . HIS A 1 93 ? 8.107 0.578 -5.838 1.00 97.25 93 HIS A N 1
ATOM 726 C CA . HIS A 1 93 ? 6.806 0.175 -6.363 1.00 97.25 93 HIS A CA 1
ATOM 727 C C . HIS A 1 93 ? 5.728 0.930 -5.589 1.00 97.25 93 HIS A C 1
ATOM 729 O O . HIS A 1 93 ? 5.406 0.568 -4.459 1.00 97.25 93 HIS A O 1
ATOM 735 N N . GLU A 1 94 ? 5.172 1.973 -6.190 1.00 97.69 94 GLU A N 1
ATOM 736 C CA . GLU A 1 94 ? 4.138 2.815 -5.596 1.00 97.69 94 GLU A CA 1
ATOM 737 C C . GLU A 1 94 ? 2.775 2.470 -6.194 1.00 97.69 94 GLU A C 1
ATOM 739 O O . GLU A 1 94 ? 2.545 2.662 -7.389 1.00 97.69 94 GLU A O 1
ATOM 744 N N . ALA A 1 95 ? 1.855 1.981 -5.367 1.00 98.06 95 ALA A N 1
ATOM 745 C CA . ALA A 1 95 ? 0.487 1.689 -5.772 1.00 98.06 95 ALA A CA 1
ATOM 746 C C . ALA A 1 95 ? -0.487 2.706 -5.171 1.00 98.06 95 ALA A C 1
ATOM 748 O O . ALA A 1 95 ? -0.465 2.981 -3.970 1.00 98.06 95 ALA A O 1
ATOM 749 N N . THR A 1 96 ? -1.358 3.253 -6.017 1.00 98.12 96 THR A N 1
ATOM 750 C CA . THR A 1 96 ? -2.403 4.209 -5.637 1.00 98.12 96 THR A CA 1
ATOM 751 C C . THR A 1 96 ? -3.776 3.569 -5.767 1.00 98.12 96 THR A C 1
ATOM 753 O O . THR A 1 96 ? -4.106 2.986 -6.805 1.00 98.12 96 THR A O 1
ATOM 756 N N . PHE A 1 97 ? -4.587 3.745 -4.728 1.00 97.75 97 PHE A N 1
ATOM 757 C CA . PHE A 1 97 ? -5.936 3.213 -4.621 1.00 97.75 97 PHE A CA 1
ATOM 758 C C . PHE A 1 97 ? -6.920 4.317 -4.254 1.00 97.75 97 PHE A C 1
ATOM 760 O O . PHE A 1 97 ? -6.670 5.117 -3.348 1.00 97.75 97 PHE A O 1
ATOM 767 N N . GLN A 1 98 ? -8.072 4.330 -4.913 1.00 97.31 98 GLN A N 1
ATOM 768 C CA . GLN A 1 98 ? -9.195 5.170 -4.530 1.00 97.31 98 GLN A CA 1
ATOM 769 C C . GLN A 1 98 ? -10.186 4.360 -3.697 1.00 97.31 98 GLN A C 1
ATOM 771 O O . GLN A 1 98 ? -10.725 3.349 -4.147 1.00 97.31 98 GLN A O 1
ATOM 776 N N . VAL A 1 99 ? -10.441 4.807 -2.470 1.00 96.12 99 VAL A N 1
ATOM 777 C CA . VAL A 1 99 ? -11.309 4.113 -1.522 1.00 96.12 99 VAL A CA 1
ATOM 778 C C . VAL A 1 99 ? -12.604 4.886 -1.341 1.00 96.12 99 VAL A C 1
ATOM 780 O O . VAL A 1 99 ? -12.610 6.066 -0.982 1.00 96.12 99 VAL A O 1
ATOM 783 N N . LYS A 1 100 ? -13.719 4.181 -1.519 1.00 95.25 100 LYS A N 1
ATOM 784 C CA . LYS A 1 100 ? -15.066 4.630 -1.171 1.00 95.25 100 LYS A CA 1
ATOM 785 C C . LYS A 1 100 ? -15.591 3.824 0.005 1.00 95.25 100 LYS A C 1
ATOM 787 O O . LYS A 1 100 ? -15.334 2.629 0.119 1.00 95.25 100 LYS A O 1
ATOM 792 N N . ARG A 1 101 ? -16.380 4.470 0.860 1.00 92.31 101 ARG A N 1
ATOM 793 C CA . ARG A 1 101 ? -17.087 3.836 1.975 1.00 92.31 101 ARG A CA 1
ATOM 794 C C . ARG A 1 101 ? -18.564 4.179 1.895 1.00 92.31 101 ARG A C 1
ATOM 796 O O . ARG A 1 101 ? -18.919 5.356 1.856 1.00 92.31 101 ARG A O 1
ATOM 803 N N . ASN A 1 102 ? -19.436 3.170 1.897 1.00 91.38 102 ASN A N 1
ATOM 804 C CA . ASN A 1 102 ? -20.880 3.360 1.689 1.00 91.38 102 ASN A CA 1
ATOM 805 C C . ASN A 1 102 ? -21.177 4.233 0.449 1.00 91.38 102 ASN A C 1
ATOM 807 O O . ASN A 1 102 ? -21.976 5.167 0.522 1.00 91.38 102 ASN A O 1
ATOM 811 N N . LEU A 1 103 ? -20.472 3.971 -0.661 1.00 88.25 103 LEU A N 1
ATOM 812 C CA . LEU A 1 103 ? -20.567 4.704 -1.936 1.00 88.25 103 LEU A CA 1
ATOM 813 C C . LEU A 1 103 ? -20.126 6.179 -1.902 1.00 88.25 103 LEU A C 1
ATOM 815 O O . LEU A 1 103 ? -20.204 6.861 -2.922 1.00 88.25 103 LEU A O 1
ATOM 819 N N . LYS A 1 104 ? -19.634 6.681 -0.767 1.00 91.81 104 LYS A N 1
ATOM 820 C CA . LYS A 1 104 ? -19.056 8.025 -0.654 1.00 91.81 104 LYS A CA 1
ATOM 821 C C . LYS A 1 104 ? -17.540 7.949 -0.762 1.00 91.81 104 LYS A C 1
ATOM 823 O O . LYS A 1 104 ? -16.941 7.022 -0.221 1.00 91.81 104 LYS A O 1
ATOM 828 N N . GLU A 1 105 ? -16.936 8.929 -1.431 1.00 90.88 105 GLU A N 1
ATOM 829 C CA . GLU A 1 105 ? -15.480 9.112 -1.428 1.00 90.88 105 GLU A CA 1
ATOM 830 C C . GLU A 1 105 ? -14.975 9.138 0.015 1.00 90.88 105 GLU A C 1
ATOM 832 O O . GLU A 1 105 ? -15.507 9.873 0.852 1.00 90.88 105 GLU A O 1
ATOM 837 N N . PHE A 1 106 ? -14.004 8.276 0.313 1.00 89.94 106 PHE A N 1
ATOM 838 C CA . PHE A 1 106 ? -13.476 8.109 1.660 1.00 89.94 106 PHE A CA 1
ATOM 839 C C . PHE A 1 106 ? -12.030 8.590 1.749 1.00 89.94 106 PHE A C 1
ATOM 841 O O . PHE A 1 106 ? -11.741 9.480 2.544 1.00 89.94 106 PHE A O 1
ATOM 848 N N . SER A 1 107 ? -11.130 8.028 0.939 1.00 93.06 107 SER A N 1
ATOM 849 C CA . SER A 1 107 ? -9.719 8.424 0.917 1.00 93.06 107 SER A CA 1
ATOM 850 C C . SER A 1 107 ? -9.039 7.969 -0.373 1.00 93.06 107 SER A C 1
ATOM 852 O O . SER A 1 107 ? -9.397 6.936 -0.933 1.00 93.06 107 SER A O 1
ATOM 854 N N . THR A 1 108 ? -8.020 8.701 -0.816 1.00 96.44 108 THR A N 1
ATOM 855 C CA . THR A 1 108 ? -7.031 8.179 -1.772 1.00 96.44 108 THR A CA 1
ATOM 856 C C . THR A 1 108 ? -5.835 7.692 -0.971 1.00 96.44 108 THR A C 1
ATOM 858 O O . THR A 1 108 ? -5.292 8.435 -0.156 1.00 96.44 108 THR A O 1
ATOM 861 N N . MET A 1 109 ? -5.460 6.431 -1.149 1.00 96.88 109 MET A N 1
ATOM 862 C CA . MET A 1 109 ? -4.430 5.767 -0.358 1.00 96.88 109 MET A CA 1
ATOM 863 C C . MET A 1 109 ? -3.270 5.357 -1.262 1.00 96.88 109 MET A C 1
ATOM 865 O O . MET A 1 109 ? -3.484 4.807 -2.340 1.00 96.88 109 MET A O 1
ATOM 869 N N . VAL A 1 110 ? -2.047 5.630 -0.812 1.00 97.75 110 VAL A N 1
ATOM 870 C CA . VAL A 1 110 ? -0.812 5.333 -1.545 1.00 97.75 110 VAL A CA 1
ATOM 871 C C . VAL A 1 110 ? 0.081 4.486 -0.656 1.00 97.75 110 VAL A C 1
ATOM 873 O O . VAL A 1 110 ? 0.378 4.884 0.468 1.00 97.75 110 VAL A O 1
ATOM 876 N N . THR A 1 111 ? 0.477 3.319 -1.149 1.00 97.25 111 THR A N 1
ATOM 877 C CA . THR A 1 111 ? 1.368 2.380 -0.457 1.00 97.25 111 THR A CA 1
ATOM 878 C C . THR A 1 111 ? 2.566 2.083 -1.340 1.00 97.25 111 THR A C 1
ATOM 880 O O . THR A 1 111 ? 2.475 2.122 -2.570 1.00 97.25 111 THR A O 1
ATOM 883 N N . GLU A 1 112 ? 3.695 1.797 -0.705 1.00 96.06 112 GLU A N 1
ATOM 884 C CA . GLU A 1 112 ? 4.967 1.652 -1.389 1.00 96.06 112 GLU A CA 1
ATOM 885 C C . GLU A 1 112 ? 5.683 0.368 -0.964 1.00 96.06 112 GLU A C 1
ATOM 887 O O . GLU A 1 112 ? 5.686 0.014 0.214 1.00 96.06 112 GLU A O 1
ATOM 892 N N . ARG A 1 113 ? 6.342 -0.312 -1.906 1.00 95.38 113 ARG A N 1
ATOM 893 C CA . ARG A 1 113 ? 7.377 -1.315 -1.615 1.00 95.38 113 ARG A CA 1
ATOM 894 C C . ARG A 1 113 ? 8.708 -0.833 -2.167 1.00 95.38 113 ARG A C 1
ATOM 896 O O . ARG A 1 113 ? 8.793 -0.480 -3.340 1.00 95.38 113 ARG A O 1
ATOM 903 N N . ARG A 1 114 ? 9.748 -0.844 -1.340 1.00 94.38 114 ARG A N 1
ATOM 904 C CA . ARG A 1 114 ? 11.092 -0.386 -1.696 1.00 94.38 114 ARG A CA 1
ATOM 905 C C . ARG A 1 114 ? 12.048 -1.559 -1.785 1.00 94.38 114 ARG A C 1
ATOM 907 O O . ARG A 1 114 ? 12.168 -2.354 -0.854 1.00 94.38 114 ARG A O 1
ATOM 914 N N . PHE A 1 115 ? 12.748 -1.625 -2.904 1.00 92.75 115 PHE A N 1
ATOM 915 C CA . PHE A 1 115 ? 13.766 -2.615 -3.208 1.00 92.75 115 PHE A CA 1
ATOM 916 C C . PHE A 1 115 ? 15.122 -1.927 -3.245 1.00 92.75 115 PHE A C 1
ATOM 918 O O . PHE A 1 115 ? 15.243 -0.795 -3.716 1.00 92.75 115 PHE A O 1
ATOM 925 N N . TYR A 1 116 ? 16.139 -2.629 -2.762 1.00 89.88 116 TYR A N 1
ATOM 926 C CA . TYR A 1 116 ? 17.502 -2.122 -2.642 1.00 89.88 116 TYR A CA 1
ATOM 927 C C . TYR A 1 116 ? 18.411 -2.991 -3.513 1.00 89.88 116 TYR A C 1
ATOM 929 O O . TYR A 1 116 ? 18.956 -3.978 -3.011 1.00 89.88 116 TYR A O 1
ATOM 937 N N . PRO A 1 117 ? 18.513 -2.694 -4.823 1.00 85.69 117 PRO A N 1
ATOM 938 C CA . PRO A 1 117 ? 19.380 -3.441 -5.716 1.00 85.69 117 PRO A CA 1
ATOM 939 C C . PRO A 1 117 ? 20.839 -3.301 -5.291 1.00 85.69 117 PRO A C 1
ATOM 941 O O . PRO A 1 117 ? 21.291 -2.226 -4.892 1.00 85.69 117 PRO A O 1
ATOM 944 N N . GLN A 1 118 ? 21.586 -4.386 -5.419 1.00 81.44 118 GLN A N 1
ATOM 945 C CA . GLN A 1 118 ? 23.029 -4.427 -5.238 1.00 81.44 118 GLN A CA 1
ATOM 946 C C . GLN A 1 118 ? 23.665 -5.155 -6.417 1.00 81.44 118 GLN A C 1
ATOM 948 O O . GLN A 1 118 ? 22.992 -5.878 -7.145 1.00 81.44 118 GLN A O 1
ATOM 953 N N . ILE A 1 119 ? 24.961 -4.940 -6.622 1.00 79.19 119 ILE A N 1
ATOM 954 C CA . ILE A 1 119 ? 25.729 -5.710 -7.599 1.00 79.19 119 ILE A CA 1
ATOM 955 C C . ILE A 1 119 ? 26.300 -6.920 -6.869 1.00 79.19 119 ILE A C 1
ATOM 957 O O . ILE A 1 119 ? 27.022 -6.759 -5.882 1.00 79.19 119 ILE A O 1
ATOM 961 N N . SER A 1 120 ? 25.997 -8.116 -7.363 1.00 78.06 120 SER A N 1
ATOM 962 C CA . SER A 1 120 ? 26.568 -9.355 -6.853 1.00 78.06 120 SER A CA 1
ATOM 963 C C . SER A 1 120 ? 28.084 -9.348 -7.017 1.00 78.06 120 SER A C 1
ATOM 965 O O . SER A 1 120 ? 28.605 -9.145 -8.115 1.00 78.06 120 SER A O 1
ATOM 967 N N . HIS A 1 121 ? 28.818 -9.620 -5.938 1.00 78.50 121 HIS A N 1
ATOM 968 C CA . HIS A 1 121 ? 30.278 -9.748 -6.003 1.00 78.50 121 HIS A CA 1
ATOM 969 C C . HIS A 1 121 ? 30.736 -10.995 -6.776 1.00 78.50 121 HIS A C 1
ATOM 971 O O . HIS A 1 121 ? 31.909 -11.087 -7.129 1.00 78.50 121 HIS A O 1
ATOM 977 N N . LEU A 1 122 ? 29.830 -11.951 -7.011 1.00 82.19 122 LEU A N 1
ATOM 978 C CA . LEU A 1 122 ? 30.127 -13.229 -7.653 1.00 82.19 122 LEU A CA 1
ATOM 979 C C . LEU A 1 122 ? 29.822 -13.202 -9.153 1.00 82.19 122 LEU A C 1
ATOM 981 O O . LEU A 1 122 ? 30.686 -13.561 -9.949 1.00 82.19 122 LEU A O 1
ATOM 985 N N . SER A 1 123 ? 28.613 -12.781 -9.540 1.00 78.06 123 SER A N 1
ATOM 986 C CA . SER A 1 123 ? 28.176 -12.766 -10.946 1.00 78.06 123 SER A CA 1
ATOM 987 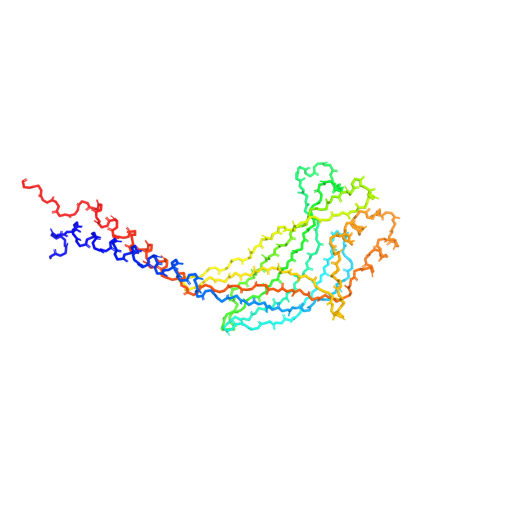C C . SER A 1 123 ? 28.358 -11.412 -11.635 1.00 78.06 123 SER A C 1
ATOM 989 O O . SER A 1 123 ? 28.439 -11.361 -12.858 1.00 78.06 123 SER A O 1
ATOM 991 N N . GLY A 1 124 ? 28.439 -10.312 -10.877 1.00 74.75 124 GLY A N 1
ATOM 992 C CA . GLY A 1 124 ? 28.394 -8.954 -11.427 1.00 74.75 124 GLY A CA 1
ATOM 993 C C . GLY A 1 124 ? 26.995 -8.501 -11.865 1.00 74.75 124 GLY A C 1
ATOM 994 O O . GLY A 1 124 ? 26.853 -7.372 -12.337 1.00 74.75 124 GLY A O 1
ATOM 995 N N . ASP A 1 125 ? 25.976 -9.344 -11.685 1.00 74.62 125 ASP A N 1
ATOM 996 C CA . ASP A 1 125 ? 24.580 -9.028 -11.987 1.00 74.62 125 ASP A CA 1
ATOM 997 C C . ASP A 1 125 ? 23.910 -8.253 -10.843 1.00 74.62 125 ASP A C 1
ATOM 999 O O . ASP A 1 125 ? 24.426 -8.172 -9.724 1.00 74.62 125 ASP A O 1
ATOM 1003 N N . PHE A 1 126 ? 22.740 -7.676 -11.125 1.00 76.19 126 PHE A N 1
ATOM 1004 C CA . PHE A 1 126 ? 21.898 -7.085 -10.089 1.00 76.19 126 PHE A CA 1
ATOM 1005 C C . PHE A 1 126 ? 21.237 -8.172 -9.239 1.00 76.19 126 PHE A C 1
ATOM 1007 O O . PHE A 1 126 ? 20.680 -9.124 -9.772 1.00 76.19 126 PHE A O 1
ATOM 1014 N N . GLU A 1 127 ? 21.234 -7.985 -7.924 1.00 74.81 127 GLU A N 1
ATOM 1015 C CA . GLU A 1 127 ? 20.484 -8.795 -6.964 1.00 74.81 127 GLU A CA 1
ATOM 1016 C C . GLU A 1 127 ? 19.658 -7.876 -6.058 1.00 74.81 127 GLU A C 1
ATOM 1018 O O . GLU A 1 127 ? 20.071 -6.754 -5.746 1.00 74.81 127 GLU A O 1
ATOM 1023 N N . THR A 1 128 ? 18.488 -8.337 -5.612 1.00 70.56 128 THR A N 1
ATOM 1024 C CA . THR A 1 128 ? 17.658 -7.601 -4.648 1.00 70.56 128 THR A CA 1
ATOM 1025 C C . THR A 1 128 ? 17.507 -8.358 -3.339 1.00 70.56 128 THR A C 1
ATOM 1027 O O . THR A 1 128 ? 17.243 -9.558 -3.334 1.00 70.56 128 THR A O 1
ATOM 1030 N N . HIS A 1 129 ? 17.592 -7.632 -2.226 1.00 74.75 129 HIS A N 1
ATOM 1031 C CA . HIS A 1 129 ? 17.254 -8.149 -0.897 1.00 74.75 129 HIS A CA 1
ATOM 1032 C C . HIS A 1 129 ? 15.749 -8.104 -0.621 1.00 74.75 129 HIS A C 1
ATOM 1034 O O . HIS A 1 129 ? 14.961 -7.584 -1.414 1.00 74.75 129 HIS A O 1
ATOM 1040 N N . ILE A 1 130 ? 15.364 -8.608 0.555 1.00 77.62 130 ILE A N 1
ATOM 1041 C CA . ILE A 1 130 ? 14.001 -8.506 1.081 1.00 77.62 130 ILE A CA 1
ATOM 1042 C C . ILE A 1 130 ? 13.558 -7.030 1.054 1.00 77.62 130 ILE A C 1
ATOM 1044 O O . ILE A 1 130 ? 14.228 -6.182 1.652 1.00 77.62 130 ILE A O 1
ATOM 1048 N N . PRO A 1 131 ? 12.444 -6.703 0.377 1.00 88.50 131 PRO A N 1
ATOM 1049 C CA . PRO A 1 131 ? 11.982 -5.329 0.267 1.00 88.50 131 PRO A CA 1
ATOM 1050 C C . PRO A 1 131 ? 11.407 -4.813 1.585 1.00 88.50 131 PRO A C 1
ATOM 1052 O O . PRO A 1 131 ? 10.846 -5.569 2.382 1.00 88.50 131 PRO A O 1
ATOM 1055 N N . THR A 1 132 ? 11.462 -3.497 1.775 1.00 91.19 132 THR A N 1
ATOM 1056 C CA . THR A 1 132 ? 10.707 -2.807 2.830 1.00 91.19 132 THR A CA 1
ATOM 1057 C C . THR A 1 132 ? 9.360 -2.341 2.277 1.00 91.19 132 THR A C 1
ATOM 1059 O O . THR A 1 132 ? 9.199 -2.180 1.068 1.00 91.19 132 THR A O 1
ATOM 1062 N N . SER A 1 133 ? 8.350 -2.189 3.134 1.00 93.38 133 SER A N 1
ATOM 1063 C CA . SER A 1 133 ? 7.001 -1.773 2.722 1.00 93.38 133 SER A CA 1
ATOM 1064 C C . SER A 1 133 ? 6.495 -0.634 3.596 1.00 93.38 133 SER A C 1
ATOM 1066 O O . SER A 1 133 ? 6.678 -0.657 4.813 1.00 93.38 133 SER A O 1
ATOM 1068 N N . GLU A 1 134 ? 5.837 0.338 2.975 1.00 94.69 134 GLU A N 1
ATOM 1069 C CA . GLU A 1 134 ? 5.141 1.438 3.633 1.00 94.69 134 GLU A CA 1
ATOM 1070 C C . GLU A 1 134 ? 3.627 1.256 3.438 1.00 94.69 134 GLU A C 1
ATOM 1072 O O . GLU A 1 134 ? 3.112 1.434 2.323 1.00 94.69 134 GLU A O 1
ATOM 1077 N N . PRO A 1 135 ? 2.894 0.848 4.491 1.00 94.56 135 PRO A N 1
ATOM 1078 C CA . PRO A 1 135 ? 1.448 0.707 4.425 1.00 94.56 135 PRO A CA 1
ATOM 1079 C C . PRO A 1 135 ? 0.772 2.080 4.442 1.00 94.56 135 PRO A C 1
ATOM 1081 O O . PRO A 1 135 ? 1.204 3.004 5.135 1.00 94.56 135 PRO A O 1
ATOM 1084 N N . ALA A 1 136 ? -0.345 2.194 3.734 1.00 96.19 136 ALA A N 1
ATOM 1085 C CA . ALA A 1 136 ? -1.201 3.367 3.796 1.00 96.19 136 ALA A CA 1
ATOM 1086 C C . ALA A 1 136 ? -2.245 3.184 4.901 1.00 96.19 136 ALA A C 1
ATOM 1088 O O . ALA A 1 136 ? -2.876 2.129 5.000 1.00 96.19 136 ALA A O 1
ATOM 1089 N N . ILE A 1 137 ? -2.460 4.223 5.708 1.00 93.25 137 ILE A N 1
ATOM 1090 C CA . ILE A 1 137 ? -3.370 4.182 6.858 1.00 93.25 137 ILE A CA 1
ATOM 1091 C C . ILE A 1 137 ? -4.400 5.296 6.718 1.00 93.25 137 ILE A C 1
ATOM 1093 O O . ILE A 1 137 ? -4.053 6.454 6.497 1.00 93.25 137 ILE A O 1
ATOM 1097 N N . SER A 1 138 ? -5.674 4.951 6.876 1.00 91.81 138 SER A N 1
ATOM 1098 C CA . SER A 1 138 ? -6.772 5.905 6.972 1.00 91.81 138 SER A CA 1
ATOM 1099 C C . SER A 1 138 ? -7.573 5.622 8.236 1.00 91.81 138 SER A C 1
ATOM 1101 O O . SER A 1 138 ? -8.223 4.584 8.363 1.00 91.81 138 SER A O 1
ATOM 1103 N N . SER A 1 139 ? -7.505 6.555 9.181 1.00 86.19 139 SER A N 1
ATOM 1104 C CA . SER A 1 139 ? -8.111 6.416 10.503 1.00 86.19 139 SER A CA 1
ATOM 1105 C C . SER A 1 139 ? -9.403 7.209 10.627 1.00 86.19 139 SER A C 1
ATOM 1107 O O . SER A 1 139 ? -9.487 8.374 10.240 1.00 86.19 139 SER A O 1
ATOM 1109 N N . THR A 1 140 ? -10.410 6.595 11.243 1.00 86.31 140 THR A N 1
ATOM 1110 C CA . THR A 1 140 ? -11.642 7.265 11.674 1.00 86.31 140 THR A CA 1
ATOM 1111 C C . THR A 1 140 ? -11.867 7.028 13.166 1.00 86.31 140 THR A C 1
ATOM 1113 O O . THR A 1 140 ? -11.327 6.078 13.728 1.00 86.31 140 THR A O 1
ATOM 1116 N N . PRO A 1 141 ? -12.744 7.797 13.836 1.00 82.44 141 PRO A N 1
ATOM 1117 C CA . PRO A 1 141 ? -13.092 7.519 15.232 1.00 82.44 141 PRO A CA 1
ATOM 1118 C C . PRO A 1 141 ? -13.727 6.136 15.467 1.00 82.44 141 PRO A C 1
ATOM 1120 O O . PRO A 1 141 ? -13.837 5.701 16.612 1.00 82.44 141 PRO A O 1
ATOM 1123 N N . LYS A 1 142 ? -14.209 5.463 14.408 1.00 84.19 142 LYS A N 1
ATOM 1124 C CA . LYS A 1 142 ? -14.897 4.167 14.502 1.00 84.19 142 LYS A CA 1
ATOM 1125 C C . LYS A 1 142 ? -14.005 2.988 14.132 1.00 84.19 142 LYS A C 1
ATOM 1127 O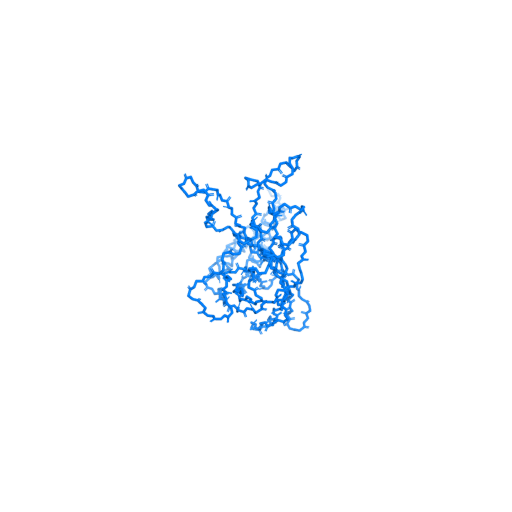 O . LYS A 1 142 ? -14.116 1.949 14.774 1.00 84.19 142 LYS A O 1
ATOM 1132 N N . GLU A 1 143 ? -13.172 3.149 13.112 1.00 85.38 143 GLU A N 1
ATOM 1133 C CA . GLU A 1 143 ? -12.311 2.098 12.573 1.00 85.38 143 GLU A CA 1
ATOM 1134 C C . GLU A 1 143 ? -11.094 2.676 11.851 1.00 85.38 143 GLU A C 1
ATOM 1136 O O . GLU A 1 143 ? -11.154 3.796 11.333 1.00 85.38 143 GLU A O 1
ATOM 1141 N N . ASP A 1 144 ? -10.037 1.874 11.785 1.00 88.69 144 ASP A N 1
ATOM 1142 C CA . ASP A 1 144 ? -8.856 2.143 10.970 1.00 88.69 144 ASP A CA 1
ATOM 1143 C C . ASP A 1 144 ? -8.823 1.191 9.774 1.00 88.69 144 ASP A C 1
ATOM 1145 O O . ASP A 1 144 ? -9.048 -0.015 9.926 1.00 88.69 144 ASP A O 1
ATOM 1149 N N . LEU A 1 145 ? -8.517 1.739 8.600 1.00 92.44 145 LEU A N 1
ATOM 1150 C CA . LEU A 1 145 ? -8.262 1.000 7.372 1.00 92.44 145 LEU A CA 1
ATOM 1151 C C . LEU A 1 145 ? -6.772 1.075 7.048 1.00 92.44 145 LEU A C 1
ATOM 1153 O O . LEU A 1 145 ? -6.216 2.163 6.892 1.00 92.44 145 LEU A O 1
ATOM 1157 N N . TYR A 1 146 ? -6.156 -0.087 6.896 1.00 93.81 146 TYR A N 1
ATOM 1158 C CA . TYR A 1 146 ? -4.779 -0.244 6.457 1.00 93.81 146 TYR A CA 1
ATOM 1159 C C . TYR A 1 146 ? -4.787 -0.958 5.116 1.00 93.81 146 TYR A C 1
ATOM 1161 O O . TYR A 1 146 ? -5.488 -1.961 4.966 1.00 93.81 146 TYR A O 1
ATOM 1169 N N . ILE A 1 147 ? -3.992 -0.473 4.171 1.00 95.75 147 ILE A N 1
ATOM 1170 C CA . ILE A 1 147 ? -3.722 -1.193 2.929 1.00 95.75 147 ILE A CA 1
ATOM 1171 C C . ILE A 1 147 ? -2.219 -1.253 2.682 1.00 95.75 147 ILE A C 1
ATOM 1173 O O . ILE A 1 147 ? -1.496 -0.299 2.981 1.00 95.75 147 ILE A O 1
ATOM 1177 N N . GLN A 1 148 ? -1.751 -2.361 2.125 1.00 96.75 148 GLN A N 1
ATOM 1178 C CA . GLN A 1 148 ? -0.350 -2.553 1.778 1.00 96.75 148 GLN A CA 1
ATOM 1179 C C . GLN A 1 148 ? -0.230 -3.317 0.468 1.00 96.75 148 GLN A C 1
ATOM 1181 O O . GLN A 1 148 ? -0.876 -4.346 0.267 1.00 96.75 148 GLN A O 1
ATOM 1186 N N . LEU A 1 149 ? 0.627 -2.819 -0.420 1.00 96.69 149 LEU A N 1
ATOM 1187 C CA . LEU A 1 149 ? 0.988 -3.546 -1.626 1.00 96.69 149 LEU A CA 1
ATOM 1188 C C . LEU A 1 149 ? 1.758 -4.812 -1.226 1.00 96.69 149 LEU A C 1
ATOM 1190 O O . LEU A 1 149 ? 2.778 -4.742 -0.541 1.00 96.69 149 LEU A O 1
ATOM 1194 N N . GLY A 1 150 ? 1.253 -5.961 -1.655 1.00 93.25 150 GLY A N 1
ATOM 1195 C CA . GLY A 1 150 ? 1.845 -7.277 -1.468 1.00 93.25 150 GLY A CA 1
ATOM 1196 C C . GLY A 1 150 ? 2.656 -7.717 -2.686 1.00 93.25 150 GLY A C 1
ATOM 1197 O O . GLY A 1 150 ? 3.242 -6.900 -3.405 1.00 93.25 150 GLY A O 1
ATOM 1198 N N . ALA A 1 151 ? 2.722 -9.033 -2.904 1.00 91.12 151 ALA A N 1
ATOM 1199 C CA . ALA A 1 151 ? 3.407 -9.628 -4.052 1.00 91.12 151 ALA A CA 1
ATOM 1200 C C . ALA A 1 151 ? 2.798 -9.179 -5.393 1.00 91.12 151 ALA A C 1
ATOM 1202 O O . ALA A 1 151 ? 1.598 -8.920 -5.489 1.00 91.12 151 ALA A O 1
ATOM 1203 N N . ILE A 1 152 ? 3.653 -9.086 -6.413 1.00 93.69 152 ILE A N 1
ATOM 1204 C CA . ILE A 1 152 ? 3.249 -8.853 -7.797 1.00 93.69 152 ILE A CA 1
ATOM 1205 C C . ILE A 1 152 ? 3.606 -10.120 -8.565 1.00 93.69 152 ILE A C 1
ATOM 1207 O O . ILE A 1 152 ? 4.742 -10.583 -8.488 1.00 93.69 152 ILE A O 1
ATOM 1211 N N . GLU A 1 153 ? 2.620 -10.665 -9.257 1.00 92.06 153 GLU A N 1
ATOM 1212 C CA . GLU A 1 153 ? 2.651 -11.939 -9.966 1.00 92.06 153 GLU A CA 1
ATOM 1213 C C . GLU A 1 153 ? 2.411 -11.688 -11.463 1.00 92.06 153 GLU A C 1
ATOM 1215 O O . GLU A 1 153 ? 1.858 -10.651 -11.865 1.00 92.06 153 GLU A O 1
ATOM 1220 N N . HIS A 1 154 ? 2.800 -12.643 -12.308 1.00 87.50 154 HIS A N 1
ATOM 1221 C CA . HIS A 1 154 ? 2.358 -12.625 -13.695 1.00 87.50 154 HIS A CA 1
ATOM 1222 C C . HIS A 1 154 ? 0.857 -12.914 -13.794 1.00 87.50 154 HIS A C 1
ATOM 1224 O O . HIS A 1 154 ? 0.254 -13.587 -12.959 1.00 87.50 154 HIS A O 1
ATOM 1230 N N . SER A 1 155 ? 0.242 -12.399 -14.856 1.00 83.19 155 SER A N 1
ATOM 1231 C CA . SER A 1 155 ? -1.172 -12.647 -15.154 1.00 83.19 155 SER A CA 1
ATOM 1232 C C . SER A 1 155 ? -1.442 -14.007 -15.805 1.00 83.19 155 SER A C 1
ATOM 1234 O O . SER A 1 155 ? -2.593 -14.436 -15.833 1.00 83.19 155 SER A O 1
ATOM 1236 N N . ASP A 1 156 ? -0.408 -14.691 -16.297 1.00 81.38 156 ASP A N 1
ATOM 1237 C CA . ASP A 1 156 ? -0.482 -15.985 -16.987 1.00 81.38 156 ASP A CA 1
ATOM 1238 C C . ASP A 1 156 ? -0.267 -17.197 -16.061 1.00 81.38 156 ASP A C 1
ATOM 1240 O O . ASP A 1 156 ? -0.199 -18.323 -16.550 1.00 81.38 156 ASP A O 1
ATOM 1244 N N . LEU A 1 157 ? -0.223 -16.981 -14.738 1.00 72.94 157 LEU A N 1
ATOM 1245 C CA . LEU A 1 157 ? -0.002 -18.015 -13.718 1.00 72.94 157 LEU A CA 1
ATOM 1246 C C . LEU A 1 157 ? 1.363 -18.720 -13.835 1.00 72.94 157 LEU A C 1
ATOM 1248 O O . LEU A 1 157 ? 1.478 -19.878 -13.435 1.00 72.94 157 LEU A O 1
ATOM 1252 N N . SER A 1 158 ? 2.391 -18.052 -14.372 1.00 77.62 158 SER A N 1
ATOM 1253 C CA . SER A 1 158 ? 3.758 -18.578 -14.337 1.00 77.62 158 SER A CA 1
ATOM 1254 C C . SER A 1 158 ? 4.223 -18.869 -12.905 1.00 77.62 158 SER A C 1
ATOM 1256 O O . SER A 1 158 ? 3.901 -18.135 -11.970 1.00 77.62 158 SER A O 1
ATOM 1258 N N . ASP A 1 159 ? 5.033 -19.920 -12.741 1.00 72.50 159 ASP A N 1
ATOM 1259 C CA . ASP A 1 159 ? 5.566 -20.327 -11.431 1.00 72.50 159 ASP A CA 1
ATOM 1260 C C . ASP A 1 159 ? 6.565 -19.310 -10.844 1.00 72.50 159 ASP A C 1
ATOM 1262 O O . ASP A 1 159 ? 6.825 -19.304 -9.639 1.00 72.50 159 ASP A O 1
ATOM 1266 N N . GLU A 1 160 ? 7.126 -18.439 -11.686 1.00 80.94 160 GLU A N 1
ATOM 1267 C CA . GLU A 1 160 ? 8.095 -17.416 -11.299 1.00 80.94 160 GLU A CA 1
ATOM 1268 C C . GLU A 1 160 ? 7.476 -16.017 -11.386 1.00 80.94 160 GLU A C 1
ATOM 1270 O O . GLU A 1 160 ? 6.757 -15.712 -12.335 1.00 80.94 160 GLU A O 1
ATOM 1275 N N . ASN A 1 161 ? 7.748 -15.171 -10.388 1.00 84.62 161 ASN A N 1
ATOM 1276 C CA . ASN A 1 161 ? 7.289 -13.781 -10.346 1.00 84.62 161 ASN A CA 1
ATOM 1277 C C . ASN A 1 161 ? 8.200 -12.877 -11.190 1.00 84.62 161 ASN A C 1
ATOM 1279 O O . ASN A 1 161 ? 9.406 -13.120 -11.246 1.00 84.62 161 ASN A O 1
ATOM 1283 N N . PRO A 1 162 ? 7.681 -11.780 -11.773 1.00 88.94 162 PRO A N 1
ATOM 1284 C CA . PRO A 1 162 ? 8.515 -10.890 -12.564 1.00 88.94 162 PRO A CA 1
ATOM 1285 C C . PRO A 1 162 ? 9.491 -10.135 -11.661 1.00 88.94 162 PRO A C 1
ATOM 1287 O O . PRO A 1 162 ? 9.075 -9.454 -10.717 1.00 88.94 162 PRO A O 1
ATOM 1290 N N . ASP A 1 163 ? 10.782 -10.164 -12.000 1.00 90.56 163 ASP A N 1
ATOM 1291 C CA . ASP A 1 163 ? 11.796 -9.336 -11.339 1.00 90.56 163 ASP A CA 1
ATOM 1292 C C . ASP A 1 163 ? 11.750 -7.890 -11.862 1.00 90.56 163 ASP A C 1
ATOM 1294 O O . ASP A 1 163 ? 12.606 -7.397 -12.605 1.00 90.56 163 ASP A O 1
ATOM 1298 N N . LEU A 1 164 ? 10.660 -7.210 -11.507 1.00 94.12 164 LEU A N 1
ATOM 1299 C CA . LEU A 1 164 ? 10.402 -5.821 -11.870 1.00 94.12 164 LEU A CA 1
ATOM 1300 C C . LEU A 1 164 ? 11.522 -4.865 -11.427 1.00 94.12 164 LEU A C 1
ATOM 1302 O O . LEU A 1 164 ? 11.857 -3.984 -12.224 1.00 94.12 164 LEU A O 1
ATOM 1306 N N . PRO A 1 165 ? 12.139 -5.015 -10.235 1.00 93.31 165 PRO A N 1
ATOM 1307 C CA . PRO A 1 165 ? 13.282 -4.196 -9.856 1.00 93.31 165 PRO A CA 1
ATOM 1308 C C . PRO A 1 165 ? 14.460 -4.310 -10.822 1.00 93.31 165 PRO A C 1
ATOM 1310 O O . PRO A 1 165 ? 14.974 -3.282 -11.267 1.00 93.31 165 PRO A O 1
ATOM 1313 N N . ILE A 1 166 ? 14.871 -5.526 -11.196 1.00 91.44 166 ILE A N 1
ATOM 1314 C CA . ILE A 1 166 ? 15.995 -5.719 -12.125 1.00 91.44 166 ILE A CA 1
ATOM 1315 C C . ILE A 1 166 ? 15.638 -5.216 -13.527 1.00 91.44 166 ILE A C 1
ATOM 1317 O O . ILE A 1 166 ? 16.437 -4.512 -14.156 1.00 91.44 166 ILE A O 1
ATOM 1321 N N . LEU A 1 167 ? 14.431 -5.517 -14.022 1.00 93.88 167 LEU A N 1
ATOM 1322 C CA . LEU A 1 167 ? 13.947 -4.985 -15.302 1.00 93.88 167 LEU A CA 1
ATOM 1323 C C . LEU A 1 167 ? 13.988 -3.451 -15.318 1.00 93.88 167 LEU A C 1
ATOM 1325 O O . LEU A 1 167 ? 14.420 -2.844 -16.302 1.00 93.88 167 LEU A O 1
ATOM 1329 N N . PHE A 1 168 ? 13.606 -2.824 -14.206 1.00 94.94 168 PHE A N 1
ATOM 1330 C CA . PHE A 1 168 ? 13.626 -1.376 -14.052 1.00 94.94 168 PHE A CA 1
ATOM 1331 C C . PHE A 1 168 ? 15.026 -0.791 -13.980 1.00 94.94 168 PHE A C 1
ATOM 1333 O O . PHE A 1 168 ? 15.280 0.211 -14.642 1.00 94.94 168 PHE A O 1
ATOM 1340 N N . MET A 1 169 ? 15.958 -1.424 -13.270 1.00 92.00 169 MET A N 1
ATOM 1341 C CA . MET A 1 169 ? 17.357 -0.988 -13.257 1.00 92.00 169 MET A CA 1
ATOM 1342 C C . MET A 1 169 ? 17.961 -1.018 -14.665 1.00 92.00 169 MET A C 1
ATOM 1344 O O . MET A 1 169 ? 18.569 -0.038 -15.101 1.00 92.00 169 MET A O 1
ATOM 1348 N N . ASN A 1 170 ? 17.712 -2.091 -15.421 1.00 91.62 170 ASN A N 1
ATOM 1349 C CA . ASN A 1 170 ? 18.150 -2.197 -16.813 1.00 91.62 170 ASN A CA 1
ATOM 1350 C C . ASN A 1 170 ? 17.541 -1.097 -17.694 1.00 91.62 170 ASN A C 1
ATOM 1352 O O . ASN A 1 170 ? 18.240 -0.494 -18.510 1.00 91.62 170 ASN A O 1
ATOM 1356 N N . TYR A 1 171 ? 16.252 -0.799 -17.517 1.00 93.12 171 TYR A N 1
ATOM 1357 C CA . TYR A 1 171 ? 15.567 0.278 -18.230 1.00 93.12 171 TYR A CA 1
ATOM 1358 C C . TYR A 1 171 ? 16.112 1.671 -17.878 1.00 93.12 171 TYR A C 1
ATOM 1360 O O . TYR A 1 171 ? 16.456 2.449 -18.773 1.00 93.12 171 TYR A O 1
ATOM 1368 N N . LEU A 1 172 ? 16.220 1.975 -16.584 1.00 92.44 172 LEU A N 1
ATOM 1369 C CA . LEU A 1 172 ? 16.597 3.284 -16.058 1.00 92.44 172 LEU A CA 1
ATOM 1370 C C . LEU A 1 172 ? 18.026 3.668 -16.446 1.00 92.44 172 LEU A C 1
ATOM 1372 O O . LEU A 1 172 ? 18.259 4.793 -16.881 1.00 92.44 172 LEU A O 1
ATOM 1376 N N . PHE A 1 173 ? 18.968 2.728 -16.326 1.00 90.31 173 PHE A N 1
ATOM 1377 C CA . PHE A 1 173 ? 20.385 2.947 -16.637 1.00 90.31 173 PHE A CA 1
ATOM 1378 C C . PHE A 1 173 ? 20.738 2.690 -18.108 1.00 90.31 173 PHE A C 1
ATOM 1380 O O . PHE A 1 173 ? 21.914 2.704 -18.478 1.00 90.31 173 PHE A O 1
ATOM 1387 N N . THR A 1 174 ? 19.744 2.489 -18.981 1.00 90.06 174 THR A N 1
ATOM 1388 C CA . THR A 1 174 ? 20.009 2.473 -20.422 1.00 90.06 174 THR A CA 1
ATOM 1389 C C . THR A 1 174 ? 20.453 3.860 -20.880 1.00 90.06 174 THR A C 1
ATOM 1391 O O . THR A 1 174 ? 19.772 4.854 -20.632 1.00 90.06 174 THR A O 1
ATOM 1394 N N . ASN A 1 175 ? 21.583 3.916 -21.588 1.00 84.44 175 ASN A N 1
ATOM 1395 C CA . ASN A 1 175 ? 22.131 5.149 -22.143 1.00 84.44 175 ASN A CA 1
ATOM 1396 C C . ASN A 1 175 ? 21.072 5.899 -22.978 1.00 84.44 175 ASN A C 1
ATOM 1398 O O . ASN A 1 175 ? 20.486 5.318 -23.893 1.00 84.44 175 ASN A O 1
ATOM 1402 N N . GLU A 1 176 ? 20.856 7.190 -22.692 1.00 83.62 176 GLU A N 1
ATOM 1403 C CA . GLU A 1 176 ? 19.873 8.030 -23.396 1.00 83.62 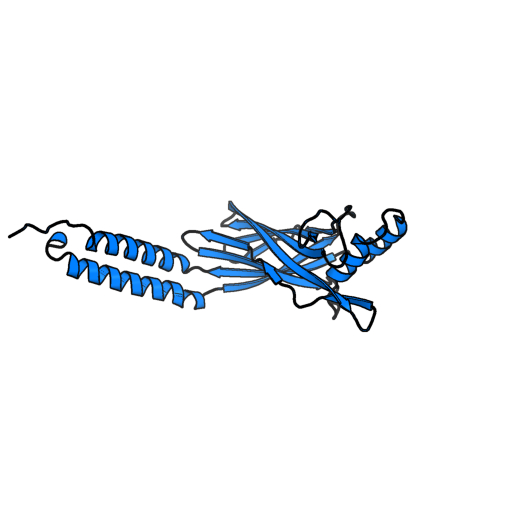176 GLU A CA 1
ATOM 1404 C C . GLU A 1 176 ? 20.132 8.098 -24.915 1.00 83.62 176 GLU A C 1
ATOM 1406 O O . GLU A 1 176 ? 19.191 8.230 -25.695 1.00 83.62 176 GLU A O 1
ATOM 1411 N N . ASN A 1 177 ? 21.381 7.901 -25.354 1.00 88.62 177 ASN A N 1
ATOM 1412 C CA . ASN A 1 177 ? 21.764 7.870 -26.770 1.00 88.62 177 ASN A CA 1
ATOM 1413 C C . ASN A 1 177 ? 21.403 6.552 -27.487 1.00 88.62 177 ASN A C 1
ATOM 1415 O O . ASN A 1 177 ? 21.690 6.399 -28.674 1.00 88.62 177 ASN A O 1
ATOM 1419 N N . GLN A 1 178 ? 20.798 5.583 -26.791 1.00 90.38 178 GLN A N 1
ATOM 1420 C CA . GLN A 1 178 ? 20.389 4.283 -27.338 1.00 90.38 178 GLN A CA 1
ATOM 1421 C C . GLN A 1 178 ? 18.866 4.072 -27.208 1.00 90.38 178 GLN A C 1
ATOM 1423 O O . GLN A 1 178 ? 18.425 3.185 -26.472 1.00 90.38 178 GLN A O 1
ATOM 1428 N N . PRO A 1 179 ? 18.030 4.843 -27.935 1.00 89.56 179 PRO A N 1
ATOM 1429 C CA . PRO A 1 179 ? 16.573 4.798 -27.783 1.00 89.56 179 PRO A CA 1
ATOM 1430 C C . PRO A 1 179 ? 15.970 3.430 -28.132 1.00 89.56 179 PRO A C 1
ATOM 1432 O O . PRO A 1 179 ? 15.036 2.987 -27.469 1.00 89.56 179 PRO A O 1
ATOM 1435 N N . VAL A 1 180 ? 16.538 2.724 -29.118 1.00 92.88 180 VAL A N 1
ATOM 1436 C CA . VAL A 1 180 ? 16.101 1.369 -29.501 1.00 92.88 180 VAL A CA 1
ATOM 1437 C C . VAL A 1 180 ? 16.310 0.386 -28.351 1.00 92.88 180 VAL A C 1
ATOM 1439 O O . VAL A 1 180 ? 15.382 -0.314 -27.966 1.00 92.88 180 VAL A O 1
ATOM 1442 N N . ARG A 1 181 ? 17.492 0.402 -27.725 1.00 92.62 181 ARG A N 1
ATOM 1443 C CA . ARG A 1 181 ? 17.806 -0.466 -26.582 1.00 92.62 181 ARG A CA 1
ATOM 1444 C C . ARG A 1 181 ? 16.932 -0.151 -25.368 1.00 92.62 181 ARG A C 1
ATOM 1446 O O . ARG A 1 181 ? 16.513 -1.055 -24.651 1.00 92.62 181 ARG A O 1
ATOM 1453 N N . LYS A 1 182 ? 16.629 1.131 -25.142 1.00 91.94 182 LYS A N 1
ATOM 1454 C CA . LYS A 1 182 ? 15.731 1.545 -24.056 1.00 91.94 182 LYS A CA 1
ATOM 1455 C C . LYS A 1 182 ? 14.314 1.019 -24.289 1.00 91.94 182 LYS A C 1
ATOM 1457 O O . LYS A 1 182 ? 13.690 0.521 -23.355 1.00 91.94 182 LYS A O 1
ATOM 1462 N N . LEU A 1 183 ? 13.843 1.052 -25.536 1.00 92.75 183 LEU A N 1
ATOM 1463 C CA . LEU A 1 183 ? 12.566 0.462 -25.932 1.00 92.75 183 LEU A CA 1
ATOM 1464 C C . LEU A 1 183 ? 12.568 -1.073 -25.825 1.00 92.75 183 LEU A C 1
ATOM 1466 O O . LEU A 1 183 ? 11.580 -1.649 -25.383 1.00 92.75 183 LEU A O 1
ATOM 1470 N N . GLU A 1 184 ? 13.663 -1.747 -26.177 1.00 94.50 184 GLU A N 1
ATOM 1471 C CA . GLU A 1 184 ? 13.811 -3.195 -25.973 1.00 94.50 184 GLU A CA 1
ATOM 1472 C C . GLU A 1 184 ? 13.707 -3.565 -24.493 1.00 94.50 184 GLU A C 1
ATOM 1474 O O . GLU A 1 184 ? 12.951 -4.469 -24.146 1.00 94.50 184 GLU A O 1
ATOM 1479 N N . ASN A 1 185 ? 14.403 -2.835 -23.615 1.00 94.44 185 ASN A N 1
ATOM 1480 C CA . ASN A 1 185 ? 14.306 -3.032 -22.168 1.00 94.44 185 ASN A CA 1
ATOM 1481 C C . ASN A 1 185 ? 12.893 -2.752 -21.648 1.00 94.44 185 ASN A C 1
ATOM 1483 O O . ASN A 1 185 ? 12.388 -3.507 -20.823 1.00 94.44 185 ASN A O 1
ATOM 1487 N N . PHE A 1 186 ? 12.220 -1.729 -22.177 1.00 95.62 186 PHE A N 1
ATOM 1488 C CA . PHE A 1 186 ? 10.815 -1.470 -21.874 1.00 95.62 186 PHE A CA 1
ATOM 1489 C C . PHE A 1 186 ? 9.892 -2.621 -22.313 1.00 95.62 186 PHE A C 1
ATOM 1491 O O . PHE A 1 186 ? 8.978 -3.007 -21.593 1.00 95.62 186 PHE A O 1
ATOM 1498 N N . ASN A 1 187 ? 10.138 -3.221 -23.476 1.00 95.12 187 ASN A N 1
ATOM 1499 C CA . ASN A 1 187 ? 9.316 -4.316 -23.995 1.00 95.12 187 ASN A CA 1
ATOM 1500 C C . ASN A 1 187 ? 9.481 -5.637 -23.228 1.00 95.12 187 ASN A C 1
ATOM 1502 O O . ASN A 1 187 ? 8.679 -6.544 -23.438 1.00 95.12 187 ASN A O 1
ATOM 1506 N N . ARG A 1 188 ? 10.485 -5.749 -22.347 1.00 94.56 188 ARG A N 1
ATOM 1507 C CA . ARG A 1 188 ? 10.649 -6.896 -21.438 1.00 94.56 188 ARG A CA 1
ATOM 1508 C C . ARG A 1 188 ? 9.684 -6.863 -20.257 1.00 94.56 188 ARG A C 1
ATOM 1510 O O . ARG A 1 188 ? 9.488 -7.891 -19.618 1.00 94.56 188 ARG A O 1
ATOM 1517 N N . PHE A 1 189 ? 9.094 -5.708 -19.952 1.00 96.00 189 PHE A N 1
ATOM 1518 C CA . PHE A 1 189 ? 8.086 -5.622 -18.905 1.00 96.00 189 PHE A CA 1
ATOM 1519 C C . PHE A 1 189 ? 6.818 -6.382 -19.312 1.00 96.00 189 PHE A C 1
ATOM 1521 O O . PHE A 1 189 ? 6.356 -6.229 -20.450 1.00 96.00 189 PHE A O 1
ATOM 1528 N N . PRO A 1 190 ? 6.221 -7.169 -18.398 1.00 95.31 190 PRO A N 1
ATOM 1529 C CA . PRO A 1 190 ? 4.953 -7.830 -18.666 1.00 95.31 190 PRO A CA 1
ATOM 1530 C C . PRO A 1 190 ? 3.888 -6.808 -19.060 1.00 95.31 190 PRO A C 1
ATOM 1532 O O . PRO A 1 190 ? 3.750 -5.761 -18.435 1.00 95.31 190 PRO A O 1
ATOM 1535 N N . ARG A 1 191 ? 3.102 -7.106 -20.097 1.00 95.25 191 ARG A N 1
ATOM 1536 C CA . ARG A 1 191 ? 2.016 -6.207 -20.525 1.00 95.25 191 ARG A CA 1
ATOM 1537 C C . ARG A 1 191 ? 0.887 -6.133 -19.502 1.00 95.25 191 ARG A C 1
ATOM 1539 O O . ARG A 1 191 ? 0.186 -5.124 -19.446 1.00 95.25 191 ARG A O 1
ATOM 1546 N N . GLN A 1 192 ? 0.735 -7.191 -18.712 1.00 95.25 192 GLN A N 1
ATOM 1547 C CA . GLN A 1 192 ? -0.273 -7.311 -17.678 1.00 95.25 192 GLN A CA 1
ATOM 1548 C C . GLN A 1 192 ? 0.318 -7.990 -16.442 1.00 95.25 192 GLN A C 1
ATOM 1550 O O . GLN A 1 192 ? 0.986 -9.022 -16.548 1.00 95.25 192 GLN A O 1
ATOM 1555 N N . LEU A 1 193 ? 0.034 -7.419 -15.276 1.00 95.12 193 LEU A N 1
ATOM 1556 C CA . LEU A 1 193 ? 0.477 -7.891 -13.968 1.00 95.12 193 LEU A CA 1
ATOM 1557 C C . LEU A 1 193 ? -0.719 -8.109 -13.049 1.00 95.12 193 LEU A C 1
ATOM 1559 O O . LEU A 1 193 ? -1.769 -7.488 -13.231 1.00 95.12 193 LEU A O 1
ATOM 1563 N N . VAL A 1 194 ? -0.529 -8.944 -12.033 1.00 95.38 194 VAL A N 1
ATOM 1564 C CA . VAL A 1 194 ? -1.469 -9.100 -10.924 1.00 95.38 194 VAL A CA 1
ATOM 1565 C C . VAL A 1 194 ? -0.782 -8.636 -9.654 1.00 95.38 194 VAL A C 1
ATOM 1567 O O . VAL A 1 194 ? 0.229 -9.206 -9.258 1.00 95.38 194 VAL A O 1
ATOM 1570 N N . ALA A 1 195 ? -1.307 -7.600 -9.006 1.00 95.62 195 ALA A N 1
ATOM 1571 C CA . ALA A 1 195 ? -0.789 -7.150 -7.720 1.00 95.62 195 ALA A CA 1
ATOM 1572 C C . ALA A 1 195 ? -1.748 -7.538 -6.596 1.00 95.62 195 ALA A C 1
ATOM 1574 O O . ALA A 1 195 ? -2.952 -7.275 -6.666 1.00 95.62 195 ALA A O 1
ATOM 1575 N N . ASN A 1 196 ? -1.197 -8.136 -5.546 1.00 95.19 196 ASN A N 1
ATOM 1576 C CA . ASN A 1 196 ? -1.928 -8.454 -4.330 1.00 95.19 196 ASN A CA 1
ATOM 1577 C C . ASN A 1 196 ? -1.981 -7.206 -3.439 1.00 95.19 196 ASN A C 1
ATOM 1579 O O . ASN A 1 196 ? -0.950 -6.602 -3.153 1.00 95.19 196 ASN A O 1
ATOM 1583 N N . LEU A 1 197 ? -3.168 -6.826 -2.983 1.00 96.44 197 LEU A N 1
ATOM 1584 C CA . LEU A 1 197 ? -3.385 -5.797 -1.971 1.00 96.44 197 LEU A CA 1
ATOM 1585 C C . LEU A 1 197 ? -3.792 -6.470 -0.666 1.00 96.44 197 LEU A C 1
ATOM 1587 O O . LEU A 1 197 ? -4.870 -7.056 -0.586 1.00 96.44 197 LEU A O 1
ATOM 1591 N N . GLU A 1 198 ? -2.965 -6.337 0.361 1.00 95.50 198 GLU A N 1
ATOM 1592 C CA . GLU A 1 198 ? -3.315 -6.741 1.718 1.00 95.50 198 GLU A CA 1
ATOM 1593 C C . GLU A 1 198 ? -4.095 -5.612 2.391 1.00 95.50 198 GLU A C 1
ATOM 1595 O O . GLU A 1 198 ? -3.697 -4.446 2.347 1.00 95.50 198 GLU A O 1
ATOM 1600 N N . VAL A 1 199 ? -5.235 -5.950 2.984 1.00 94.62 199 VAL A N 1
ATOM 1601 C CA . VAL A 1 199 ? -6.155 -4.998 3.603 1.00 94.62 199 VAL A CA 1
ATOM 1602 C C . VAL A 1 199 ? -6.443 -5.443 5.027 1.00 94.62 199 VAL A C 1
ATOM 1604 O O . VAL A 1 199 ? -6.912 -6.563 5.252 1.00 94.62 199 VAL A O 1
ATOM 1607 N N . TRP A 1 200 ? -6.235 -4.533 5.982 1.00 92.06 200 TRP A N 1
ATOM 1608 C CA . TRP A 1 200 ? -6.623 -4.733 7.374 1.00 92.06 200 TRP A CA 1
ATOM 1609 C C . TRP A 1 200 ? -7.640 -3.704 7.831 1.00 92.06 200 TRP A C 1
ATOM 1611 O O . TRP A 1 200 ? -7.446 -2.499 7.669 1.00 92.06 200 TRP A O 1
ATOM 1621 N N . VAL A 1 201 ? -8.696 -4.183 8.484 1.00 90.25 201 VAL A N 1
ATOM 1622 C CA . VAL A 1 201 ? -9.707 -3.328 9.115 1.00 90.25 201 VAL A CA 1
ATOM 1623 C C . VAL A 1 201 ? -9.686 -3.560 10.618 1.00 90.25 201 VAL A C 1
ATOM 1625 O O . VAL A 1 201 ? -9.825 -4.696 11.083 1.00 90.25 201 VAL A O 1
ATOM 1628 N N . ASN A 1 202 ? -9.526 -2.480 11.386 1.00 88.69 202 ASN A N 1
ATOM 1629 C CA . ASN A 1 202 ? -9.558 -2.511 12.845 1.00 88.69 202 ASN A CA 1
ATOM 1630 C C . ASN A 1 202 ? -10.817 -1.808 13.395 1.00 88.69 202 ASN A C 1
ATOM 1632 O O . ASN A 1 202 ? -10.816 -0.584 13.537 1.00 88.69 202 ASN A O 1
ATOM 1636 N N . PRO A 1 203 ? -11.881 -2.549 13.763 1.00 81.69 203 PRO A N 1
ATOM 1637 C CA . PRO A 1 203 ? -13.155 -1.965 14.199 1.00 81.69 203 PRO A CA 1
ATOM 1638 C C . PRO A 1 203 ? -13.183 -1.519 15.674 1.00 81.69 203 PRO A C 1
ATOM 1640 O O . PRO A 1 203 ? -14.199 -0.997 16.151 1.00 81.69 203 PRO A O 1
ATOM 1643 N N . LEU A 1 204 ? -12.113 -1.770 16.437 1.00 84.31 204 LEU A N 1
ATOM 1644 C CA . LEU A 1 204 ? -12.084 -1.562 17.891 1.00 84.31 204 LEU A CA 1
ATOM 1645 C C . LEU A 1 204 ? -11.255 -0.349 18.328 1.00 84.31 204 LEU A C 1
ATOM 1647 O O . LEU A 1 204 ? -11.215 -0.045 19.521 1.00 84.31 204 LEU A O 1
ATOM 1651 N N . VAL A 1 205 ? -10.730 0.437 17.378 1.00 84.69 205 VAL A N 1
ATOM 1652 C CA . VAL A 1 205 ? -10.068 1.726 17.664 1.00 84.69 205 VAL A CA 1
ATOM 1653 C C . VAL A 1 205 ? -10.976 2.688 18.442 1.00 84.69 205 VAL A C 1
ATOM 1655 O O . VAL A 1 205 ? -10.508 3.444 19.290 1.00 84.69 205 VAL A O 1
ATOM 1658 N N . LYS A 1 206 ? -12.300 2.604 18.253 1.00 87.81 206 LYS A N 1
ATOM 1659 C CA . LYS A 1 206 ? -13.282 3.392 19.016 1.00 87.81 206 LYS A CA 1
ATOM 1660 C C . LYS A 1 206 ? -13.153 3.218 20.532 1.00 87.81 206 LYS A C 1
ATOM 1662 O O . LYS A 1 206 ? -13.360 4.174 21.271 1.00 87.81 206 LYS A O 1
ATOM 1667 N N . PHE A 1 207 ? -12.801 2.020 21.005 1.00 90.25 207 PHE A N 1
ATOM 1668 C CA . PHE A 1 207 ? -12.608 1.768 22.433 1.00 90.25 207 PHE A CA 1
ATOM 1669 C C . PHE A 1 207 ? -11.309 2.386 22.936 1.00 90.25 207 PHE A C 1
ATOM 1671 O O . PHE A 1 207 ? -11.281 2.888 24.055 1.00 90.25 207 PHE A O 1
ATOM 1678 N N . ILE A 1 208 ? -10.274 2.442 22.095 1.00 90.38 208 ILE A N 1
ATOM 1679 C CA . ILE A 1 208 ? -9.046 3.173 22.411 1.00 90.38 208 ILE A CA 1
ATOM 1680 C C . ILE A 1 208 ? -9.378 4.659 22.588 1.00 90.38 208 ILE A C 1
ATOM 1682 O O . ILE A 1 208 ? -9.080 5.225 23.633 1.00 90.38 208 ILE A O 1
ATOM 1686 N N . TRP A 1 209 ? -10.107 5.265 21.644 1.00 90.62 209 TRP A N 1
ATOM 1687 C CA . TRP A 1 209 ? -10.526 6.669 21.746 1.00 90.62 209 TRP A CA 1
ATOM 1688 C C . TRP A 1 209 ? -11.387 6.959 22.977 1.00 90.62 209 TRP A C 1
ATOM 1690 O O . TRP A 1 209 ? -11.105 7.904 23.715 1.00 90.62 209 TRP A O 1
ATOM 1700 N N . VAL A 1 210 ? -12.418 6.146 23.229 1.00 92.94 210 VAL A N 1
ATOM 1701 C CA . VAL A 1 210 ? -13.289 6.305 24.406 1.00 92.94 210 VAL A CA 1
ATOM 1702 C C . VAL A 1 210 ? -12.488 6.147 25.698 1.00 92.94 210 VAL A C 1
ATOM 1704 O O . VAL A 1 210 ? -12.637 6.961 26.608 1.00 92.94 210 VAL A O 1
ATOM 1707 N N . GLY A 1 211 ? -11.618 5.139 25.772 1.00 93.94 211 GLY A N 1
ATOM 1708 C CA . GLY A 1 211 ? -10.753 4.895 26.921 1.00 93.94 211 GLY A CA 1
ATOM 1709 C C . GLY A 1 211 ? -9.786 6.051 27.174 1.00 93.94 211 GLY A C 1
ATOM 1710 O O . GLY A 1 211 ? -9.722 6.551 28.293 1.00 93.94 211 GLY A O 1
ATOM 1711 N N . SER A 1 212 ? -9.097 6.543 26.141 1.00 93.88 212 SER A N 1
ATOM 1712 C CA . SER A 1 212 ? -8.160 7.669 26.244 1.00 93.88 212 SER A CA 1
ATOM 1713 C C . SER A 1 212 ? -8.854 8.958 26.674 1.00 93.88 212 SER A C 1
ATOM 1715 O O . SER A 1 212 ? -8.355 9.667 27.547 1.00 93.88 212 SER A O 1
ATOM 1717 N N . LEU A 1 213 ? -10.024 9.252 26.102 1.00 95.12 213 LEU A N 1
ATOM 1718 C CA . LEU A 1 213 ? -10.792 10.449 26.429 1.00 95.12 213 LEU A CA 1
ATOM 1719 C C . LEU A 1 213 ? -11.321 10.385 27.867 1.00 95.12 213 LEU A C 1
ATOM 1721 O O . LEU A 1 213 ? -11.164 11.340 28.629 1.00 95.12 213 LEU A O 1
ATOM 1725 N N . LEU A 1 214 ? -11.872 9.236 28.273 1.00 95.12 214 LEU A N 1
ATOM 1726 C CA . LEU A 1 214 ? -12.310 9.017 29.650 1.00 95.12 214 LEU A CA 1
ATOM 1727 C C . 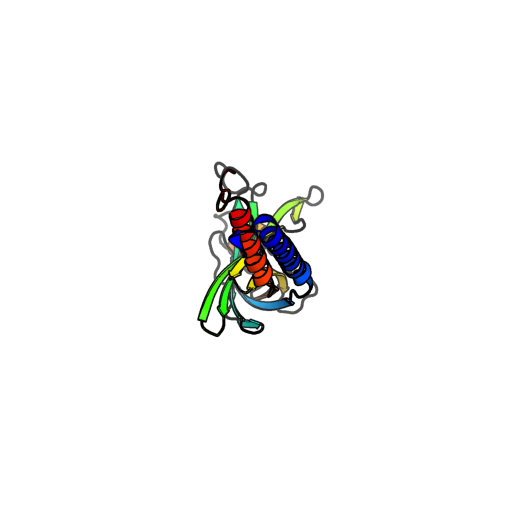LEU A 1 214 ? -11.137 9.128 30.630 1.00 95.12 214 LEU A C 1
ATOM 1729 O O . LEU A 1 214 ? -11.277 9.776 31.666 1.00 95.12 214 LEU A O 1
ATOM 1733 N N . PHE A 1 215 ? -9.982 8.545 30.300 1.00 95.00 215 PHE A N 1
ATOM 1734 C CA . PHE A 1 215 ? -8.774 8.614 31.120 1.00 95.00 215 PHE A CA 1
ATOM 1735 C C . PHE A 1 215 ? -8.313 10.064 31.307 1.00 95.00 215 PHE A C 1
ATOM 1737 O O . PHE A 1 215 ? -8.113 10.502 32.440 1.00 95.00 215 PHE A O 1
ATOM 1744 N N . PHE A 1 216 ? -8.224 10.828 30.215 1.00 95.00 216 PHE A N 1
ATOM 1745 C CA . PHE A 1 216 ? -7.808 12.230 30.227 1.00 95.00 216 PHE A CA 1
ATOM 1746 C C . PHE A 1 216 ? -8.724 13.098 31.100 1.00 95.00 216 PHE A C 1
ATOM 1748 O O . PHE A 1 216 ? -8.250 13.774 32.016 1.00 95.00 216 PHE A O 1
ATOM 1755 N N . PHE A 1 217 ? -10.042 13.038 30.883 1.00 93.69 217 PHE A N 1
ATOM 1756 C CA . PHE A 1 217 ? -10.990 13.837 31.665 1.00 93.69 217 PHE A CA 1
ATOM 1757 C C . PHE A 1 217 ? -11.078 13.391 33.126 1.00 93.69 217 PHE A C 1
ATOM 1759 O O . PHE A 1 217 ? -11.247 14.230 34.010 1.00 93.69 217 PHE A O 1
ATOM 1766 N N . SER A 1 218 ? -10.917 12.097 33.407 1.00 91.06 218 SER A N 1
ATOM 1767 C CA . SER A 1 218 ? -10.880 11.590 34.785 1.00 91.06 218 SER A CA 1
ATOM 1768 C C . SER A 1 218 ? -9.623 12.048 35.519 1.00 91.06 218 SER A C 1
ATOM 1770 O O . SER A 1 218 ? -9.704 12.444 36.681 1.00 91.06 218 SER A O 1
ATOM 1772 N N . GLY A 1 219 ? -8.476 12.059 34.834 1.00 89.44 219 GLY A N 1
ATOM 1773 C CA . GLY A 1 219 ? -7.227 12.614 35.353 1.00 89.44 219 GLY A CA 1
ATOM 1774 C C . GLY A 1 219 ? -7.349 14.108 35.648 1.00 89.44 219 GLY A C 1
ATOM 1775 O O . GLY A 1 219 ? -7.045 14.542 36.758 1.00 89.44 219 GLY A O 1
ATOM 1776 N N . LEU A 1 220 ? -7.887 14.883 34.702 1.00 90.00 220 LEU A N 1
ATOM 1777 C CA . LEU A 1 220 ? -8.143 16.313 34.888 1.00 90.00 220 LEU A CA 1
ATOM 1778 C C . LEU A 1 220 ? -9.106 16.565 36.056 1.00 90.00 220 LEU A C 1
ATOM 1780 O O . LEU A 1 220 ? -8.867 17.441 36.885 1.00 90.00 220 LEU A O 1
ATOM 1784 N N . LEU A 1 221 ? -10.163 15.755 36.171 1.00 86.00 221 LEU A N 1
ATOM 1785 C CA . LEU A 1 221 ? -11.073 15.806 37.306 1.00 86.00 221 LEU A CA 1
ATOM 1786 C C . LEU A 1 221 ? -10.292 15.600 38.604 1.00 86.00 221 LEU A C 1
ATOM 1788 O O . LEU A 1 221 ? -10.402 16.448 39.474 1.00 86.00 221 LEU A O 1
ATOM 1792 N N . ILE A 1 222 ? -9.465 14.567 38.750 1.00 86.19 222 ILE A N 1
ATOM 1793 C CA . ILE A 1 222 ? -8.689 14.357 39.988 1.00 86.19 222 ILE A CA 1
ATOM 1794 C C . ILE A 1 222 ? -7.757 15.541 40.297 1.00 86.19 222 ILE A C 1
ATOM 1796 O O . ILE A 1 222 ? -7.663 15.933 41.457 1.00 86.19 222 ILE A O 1
ATOM 1800 N N . LEU A 1 223 ? -7.108 16.116 39.280 1.00 85.25 223 LEU A N 1
ATOM 1801 C CA . LEU A 1 223 ? -6.114 17.184 39.442 1.00 85.25 223 LEU A CA 1
ATOM 1802 C C . LEU A 1 223 ? -6.714 18.556 39.772 1.00 85.25 223 LEU A C 1
ATOM 1804 O O . LEU A 1 223 ? -6.053 19.374 40.407 1.00 85.25 223 LEU A O 1
ATOM 1808 N N . LEU A 1 224 ? -7.947 18.838 39.345 1.00 82.81 224 LEU A N 1
ATOM 1809 C CA . LEU A 1 224 ? -8.554 20.149 39.569 1.00 82.81 224 LEU A CA 1
ATOM 1810 C C . LEU A 1 224 ? -8.802 20.408 41.076 1.00 82.81 224 LEU A C 1
ATOM 1812 O O . LEU A 1 224 ? -9.502 19.608 41.712 1.00 82.81 224 LEU A O 1
ATOM 1816 N N . PRO A 1 225 ? -8.345 21.542 41.640 1.00 71.81 225 PRO A N 1
ATOM 1817 C CA . PRO A 1 225 ? -8.530 21.892 43.051 1.00 71.81 225 PRO A CA 1
ATOM 1818 C C . PRO A 1 225 ? -9.946 22.441 43.289 1.00 71.81 225 PRO A C 1
ATOM 1820 O O . PRO A 1 225 ? -10.161 23.629 43.506 1.00 71.81 225 PRO A O 1
ATOM 1823 N N . ILE A 1 226 ? -10.953 21.576 43.175 1.00 67.19 226 ILE A N 1
ATOM 1824 C CA . ILE A 1 226 ? -12.368 21.935 43.337 1.00 67.19 226 ILE A CA 1
ATOM 1825 C C . ILE A 1 226 ? -12.901 21.187 44.555 1.00 67.19 226 ILE A C 1
ATOM 1827 O O . ILE A 1 226 ? -12.945 19.956 44.538 1.00 67.19 226 ILE A O 1
ATOM 1831 N N . GLY A 1 227 ? -13.338 21.924 45.578 1.00 61.56 227 GLY A N 1
ATOM 1832 C CA . GLY A 1 227 ? -13.972 21.362 46.776 1.00 61.56 227 GLY A CA 1
ATOM 1833 C C . GLY A 1 227 ? -13.058 21.164 47.990 1.00 61.56 227 GLY A C 1
ATOM 1834 O O . GLY A 1 227 ? -13.538 20.670 49.006 1.00 61.56 227 GLY A O 1
ATOM 1835 N N . GLU A 1 228 ? -11.789 21.577 47.934 1.00 61.53 228 GLU A N 1
ATOM 1836 C CA . GLU A 1 228 ? -10.962 21.744 49.137 1.00 61.53 228 GLU A CA 1
ATOM 1837 C C . GLU A 1 228 ? -11.359 23.052 49.833 1.00 61.53 228 GLU A C 1
ATOM 1839 O O . GLU A 1 228 ? -10.768 24.106 49.599 1.00 61.53 228 GLU A O 1
ATOM 1844 N N . SER A 1 229 ? -12.397 23.019 50.675 1.00 60.12 229 SER A N 1
ATOM 1845 C CA . SER A 1 229 ? -12.517 24.075 51.680 1.00 60.12 229 SER A CA 1
ATOM 1846 C C . SER A 1 229 ? -11.439 23.800 52.723 1.00 60.12 229 SER A C 1
ATOM 1848 O O . SER A 1 229 ? -11.430 22.734 53.337 1.00 60.12 229 SER A O 1
ATOM 1850 N N . ARG A 1 230 ? -10.512 24.747 52.895 1.00 57.25 230 ARG A N 1
ATOM 1851 C CA . ARG A 1 230 ? -9.616 24.767 54.054 1.00 57.25 230 ARG A CA 1
ATOM 1852 C C . ARG A 1 230 ? -10.503 24.789 55.300 1.00 57.25 230 ARG A C 1
ATOM 1854 O O . ARG A 1 230 ? -11.184 25.785 55.535 1.00 57.25 230 ARG A O 1
ATOM 1861 N N . SER A 1 231 ? -10.563 23.669 56.010 1.00 49.62 231 SER A N 1
ATOM 1862 C CA . SER A 1 231 ? -10.931 23.639 57.423 1.00 49.62 231 SER A CA 1
ATOM 1863 C C . SER A 1 231 ? -9.659 23.616 58.244 1.00 49.62 231 SER A C 1
ATOM 1865 O O . SER A 1 231 ? -8.650 23.075 57.738 1.00 49.62 231 SER A O 1
#

pLDDT: mean 88.12, std 9.99, range [49.62, 98.19]

Radius of gyration: 25.6 Å; chains: 1; bounding box: 52×45×87 Å

Secondary structure (DSSP, 8-state):
-TTTTHHHHHHHHHHHHHHHHHHHHHGGGG-EEEEEEEEEEE-S--SS-EEEE---EEEETTEEEEEEEEEEEEEE-S-GGG---GGGEEEEEEEEEEEEETTEEEEEEEEEEEE-EEE-TTT-SEEE-PPEEE-EEEE-SS-EEEEEEEEEEETT--SS---HHHHHHHHHTS-TT-HHHHHHHHHTS-SEEEEEEEEEEETTHHHHHHHHHHHHHHHHHHHS--S----

Organism: NCBI:txid1001590